Protein AF-A0A7Y9UMT8-F1 (afdb_monomer_lite)

Sequence (373 aa):
MPDTTVIEGTSDQPVDPGTGRTFGEVVPTRSRADSKIEAQVRAFLAEAGYPVPPRRVGVLCHHTDPKWPFLTLTPDVVLADLRLAIEVDPCGPAPSHRGSSHRGGEGKDRLRNELLAAVGWTVLRLRLDARKGDHIGDRDVVVESSGFTRAAQSALVEAIEEFKEQRPGRVRIVPKGKSPRAAQRRSHIADIGPDRYSDDTYWFTWYPRLDSPERHRLRLAVGGRYLYCAAGRGSLFVDEVGLHKVARDDWKARLTAYLAGKTPADLRGATKWPWGDNLLIPHDPVDVLAAEIVAASDHEKQTIDRIDFWFTVSGDHIAKWSSEALLRADETPVVHVHTAALGAGYRIVDVTLDHGYLGPYQRIAVSRATGEG

Radius of gyration: 31.45 Å; chains: 1; bounding box: 107×48×74 Å

pLDDT: mean 86.81, std 14.89, range [26.98, 98.19]

Structure (mmCIF, N/CA/C/O backbone):
data_AF-A0A7Y9UMT8-F1
#
_entry.id   AF-A0A7Y9UMT8-F1
#
loop_
_atom_site.group_PDB
_atom_site.id
_atom_site.type_symbol
_atom_site.label_atom_id
_atom_site.label_alt_id
_atom_site.label_comp_id
_atom_site.label_asym_id
_atom_site.label_entity_id
_atom_site.label_seq_id
_atom_site.pdbx_PDB_ins_code
_atom_site.Cartn_x
_atom_site.Cartn_y
_atom_site.Cartn_z
_atom_site.occupancy
_atom_site.B_iso_or_equiv
_atom_site.auth_seq_id
_atom_site.auth_comp_id
_atom_site.auth_asym_id
_atom_site.auth_atom_id
_atom_site.pdbx_PDB_model_num
ATOM 1 N N . MET A 1 1 ? -80.035 17.124 19.257 1.00 47.28 1 MET A N 1
ATOM 2 C CA . MET A 1 1 ? -79.403 16.471 18.090 1.00 47.28 1 MET A CA 1
ATOM 3 C C . MET A 1 1 ? -79.327 17.561 17.039 1.00 47.28 1 MET A C 1
ATOM 5 O O . MET A 1 1 ? -80.401 18.035 16.679 1.00 47.28 1 MET A O 1
ATOM 9 N N . PRO A 1 2 ? -78.144 18.120 16.744 1.00 35.81 2 PRO A N 1
ATOM 10 C CA . PRO A 1 2 ? -76.945 17.406 16.266 1.00 35.81 2 PRO A CA 1
ATOM 11 C C . PRO A 1 2 ? -75.698 17.841 17.087 1.00 35.81 2 PRO A C 1
ATOM 13 O O . PRO A 1 2 ? -75.868 18.552 18.071 1.00 35.81 2 PRO A O 1
ATOM 16 N N . ASP A 1 3 ? -74.441 17.494 16.842 1.00 26.98 3 ASP A N 1
ATOM 17 C CA . ASP A 1 3 ? -73.780 16.430 16.088 1.00 26.98 3 ASP A CA 1
ATOM 18 C C . ASP A 1 3 ? -72.431 16.211 16.789 1.00 26.98 3 ASP A C 1
ATOM 20 O O . ASP A 1 3 ? -71.838 17.156 17.316 1.00 26.98 3 ASP A O 1
ATOM 24 N N . THR A 1 4 ? -71.950 14.977 16.798 1.00 43.75 4 THR A N 1
ATOM 25 C CA . THR A 1 4 ? -70.636 14.616 17.332 1.00 43.75 4 THR A CA 1
ATOM 26 C C . THR A 1 4 ? -69.591 14.899 16.258 1.00 43.75 4 THR A C 1
ATOM 28 O O . THR A 1 4 ? -69.504 14.143 15.296 1.00 43.75 4 THR A O 1
ATOM 31 N N . THR A 1 5 ? -68.760 15.930 16.415 1.00 31.95 5 THR A N 1
ATOM 32 C CA . THR A 1 5 ? -67.556 16.087 15.583 1.00 31.95 5 THR A CA 1
ATOM 33 C C . THR A 1 5 ? -66.314 15.743 16.389 1.00 31.95 5 THR A C 1
ATOM 35 O O . THR A 1 5 ? -65.796 16.526 17.184 1.00 31.95 5 THR A O 1
ATOM 38 N N . VAL A 1 6 ? -65.867 14.510 16.164 1.00 34.31 6 VAL A N 1
ATOM 39 C CA . VAL A 1 6 ? -64.515 14.029 16.428 1.00 34.31 6 VAL A CA 1
ATOM 40 C C . VAL A 1 6 ? -63.545 14.924 15.656 1.00 34.31 6 VAL A C 1
ATOM 42 O O . VAL A 1 6 ? -63.651 15.045 14.438 1.00 34.31 6 VAL A O 1
ATOM 45 N N . ILE A 1 7 ? -62.611 15.564 16.358 1.00 33.50 7 ILE A N 1
ATOM 46 C CA . ILE A 1 7 ? -61.463 16.212 15.722 1.00 33.50 7 ILE A CA 1
ATOM 47 C C . ILE A 1 7 ? -60.448 15.101 15.451 1.00 33.50 7 ILE A C 1
ATOM 49 O O . ILE A 1 7 ? -59.697 14.697 16.339 1.00 33.50 7 ILE A O 1
ATOM 53 N N . GLU A 1 8 ? -60.479 14.564 14.233 1.00 34.59 8 GLU A N 1
ATOM 54 C CA . GLU A 1 8 ? -59.394 13.751 13.691 1.00 34.59 8 GLU A CA 1
ATOM 55 C C . GLU A 1 8 ? -58.148 14.634 13.560 1.00 34.59 8 GLU A C 1
ATOM 57 O O . GLU A 1 8 ? -58.086 15.545 12.737 1.00 34.59 8 GLU A O 1
ATOM 62 N N . GLY A 1 9 ? -57.150 14.385 14.407 1.00 31.12 9 GLY A N 1
ATOM 63 C CA . GLY A 1 9 ? -55.816 14.947 14.238 1.00 31.12 9 GLY A CA 1
ATOM 64 C C . GLY A 1 9 ? -55.094 14.215 13.113 1.00 31.12 9 GLY A C 1
ATOM 65 O O . GLY A 1 9 ? -54.428 13.210 13.357 1.00 31.12 9 GLY A O 1
ATOM 66 N N . THR A 1 10 ? -55.218 14.704 11.881 1.00 36.34 10 THR A N 1
ATOM 67 C CA . THR A 1 10 ? -54.328 14.314 10.786 1.00 36.34 10 THR A CA 1
ATOM 68 C C . THR A 1 10 ? -52.929 14.851 11.077 1.00 36.34 10 THR A C 1
ATOM 70 O O . THR A 1 10 ? -52.701 16.054 11.177 1.00 36.34 10 THR A O 1
ATOM 73 N N . SER A 1 11 ? -51.981 13.938 11.263 1.00 41.97 11 SER A N 1
ATOM 74 C CA . SER A 1 11 ? -50.553 14.236 11.363 1.00 41.97 11 SER A CA 1
ATOM 75 C C . SER A 1 11 ? -50.055 14.760 10.004 1.00 41.97 11 SER A C 1
ATOM 77 O O . SER A 1 11 ? -49.718 13.963 9.129 1.00 41.97 11 SER A O 1
ATOM 79 N N . ASP A 1 12 ? -49.990 16.084 9.837 1.00 47.75 12 ASP A N 1
ATOM 80 C CA . ASP A 1 12 ? -49.417 16.795 8.676 1.00 47.75 12 ASP A CA 1
ATOM 81 C C . ASP A 1 12 ? -47.876 16.676 8.618 1.00 47.75 12 ASP A C 1
ATOM 83 O O . ASP A 1 12 ? -47.137 17.661 8.567 1.00 47.75 12 ASP A O 1
ATOM 87 N N . GLN A 1 13 ? -47.344 15.455 8.656 1.00 55.59 13 GLN A N 1
ATOM 88 C CA . GLN A 1 13 ? -45.935 15.222 8.342 1.00 55.59 13 GLN A CA 1
ATOM 89 C C . GLN A 1 13 ? -45.784 15.174 6.814 1.00 55.59 13 GLN A C 1
ATOM 91 O O . GLN A 1 13 ? -46.448 14.355 6.173 1.00 55.59 13 GLN A O 1
ATOM 96 N N . PRO A 1 14 ? -44.931 16.017 6.200 1.00 60.28 14 PRO A N 1
ATOM 97 C CA . PRO A 1 14 ? -44.742 15.987 4.759 1.00 60.28 14 PRO A CA 1
ATOM 98 C C . PRO A 1 14 ? -44.176 14.631 4.327 1.00 60.28 14 PRO A C 1
ATOM 100 O O . PRO A 1 14 ? -43.249 14.096 4.941 1.00 60.28 14 PRO A O 1
ATOM 103 N N . VAL A 1 15 ? -44.747 14.091 3.258 1.00 63.22 15 VAL A N 1
ATOM 104 C CA . VAL A 1 15 ? -44.403 12.788 2.687 1.00 63.22 15 VAL A CA 1
ATOM 105 C C . VAL A 1 15 ? -43.528 13.009 1.452 1.00 63.22 15 VAL A C 1
ATOM 107 O O . VAL A 1 15 ? -43.797 13.927 0.678 1.00 63.22 15 VAL A O 1
ATOM 110 N N . ASP A 1 16 ? -42.494 12.189 1.244 1.00 61.59 16 ASP A N 1
ATOM 111 C CA . ASP A 1 16 ? -41.697 12.200 0.012 1.00 61.59 16 ASP A CA 1
ATOM 112 C C . ASP A 1 16 ? -42.601 11.907 -1.197 1.00 61.59 16 ASP A C 1
ATOM 114 O O . ASP A 1 16 ? -43.082 10.777 -1.335 1.00 61.59 16 ASP A O 1
ATOM 118 N N . PRO A 1 17 ? -42.833 12.887 -2.094 1.00 55.62 17 PRO A N 1
ATOM 119 C CA . PRO A 1 17 ? -43.766 12.742 -3.203 1.00 55.62 17 PRO A CA 1
ATOM 120 C C . PRO A 1 17 ? -43.311 11.690 -4.223 1.00 55.62 17 PRO A C 1
ATOM 122 O O . PRO A 1 17 ? -44.126 11.229 -5.018 1.00 55.62 17 PRO A O 1
ATOM 125 N N . GLY A 1 18 ? -42.037 11.277 -4.203 1.00 59.38 18 GLY A N 1
ATOM 126 C CA . GLY A 1 18 ? -41.527 10.198 -5.045 1.00 59.38 18 GLY A CA 1
ATOM 127 C C . GLY A 1 18 ? -41.709 8.793 -4.463 1.00 59.38 18 GLY A C 1
ATOM 128 O O . GLY A 1 18 ? -41.635 7.824 -5.219 1.00 59.38 18 GLY A O 1
ATOM 129 N N . THR A 1 19 ? -41.917 8.649 -3.145 1.00 61.97 19 THR A N 1
ATOM 130 C CA . THR A 1 19 ? -41.880 7.333 -2.471 1.00 61.97 19 THR A CA 1
ATOM 131 C C . THR A 1 19 ? -42.993 7.066 -1.454 1.00 61.97 19 THR A C 1
ATOM 133 O O . THR A 1 19 ? -43.150 5.916 -1.047 1.00 61.97 19 THR A O 1
ATOM 136 N N . GLY A 1 20 ? -43.778 8.070 -1.052 1.00 70.19 20 GLY A N 1
ATOM 137 C CA . GLY A 1 20 ? -44.834 7.910 -0.046 1.00 70.19 20 GLY A CA 1
ATOM 138 C C . GLY A 1 20 ? -44.319 7.775 1.395 1.00 70.19 20 GLY A C 1
ATOM 139 O O . GLY A 1 20 ? -45.084 7.394 2.276 1.00 70.19 20 GLY A O 1
ATOM 140 N N . ARG A 1 21 ? -43.035 8.070 1.640 1.00 77.94 21 ARG A N 1
ATOM 141 C CA . ARG A 1 21 ? -42.360 7.886 2.936 1.00 77.94 21 ARG A CA 1
ATOM 142 C C . ARG A 1 21 ? -42.341 9.140 3.795 1.00 77.94 21 ARG A C 1
ATOM 144 O O . ARG A 1 21 ? -42.255 10.248 3.272 1.00 77.94 21 ARG A O 1
ATOM 151 N N . THR A 1 22 ? -42.355 8.968 5.111 1.00 86.12 22 THR A N 1
ATOM 152 C CA . THR A 1 22 ? -42.336 10.081 6.076 1.00 86.12 22 THR A CA 1
ATOM 153 C C . THR A 1 22 ? -40.928 10.370 6.588 1.00 86.12 22 THR A C 1
ATOM 155 O O . THR A 1 22 ? -40.082 9.476 6.668 1.00 86.12 22 THR A O 1
ATOM 158 N N . PHE A 1 23 ? -40.670 11.611 6.998 1.00 89.38 23 PHE A N 1
ATOM 159 C CA . PHE A 1 23 ? -39.410 11.961 7.649 1.00 89.38 23 PHE A CA 1
ATOM 160 C C . PHE A 1 23 ? -39.142 11.105 8.899 1.00 89.38 23 PHE A C 1
ATOM 162 O O . PHE A 1 23 ? -40.037 10.713 9.644 1.00 89.38 23 PHE A O 1
ATOM 169 N N . GLY A 1 24 ? -37.875 10.757 9.095 1.00 90.56 24 GLY A N 1
ATOM 170 C CA . GLY A 1 24 ? -37.401 9.844 10.125 1.00 90.56 24 GLY A CA 1
ATOM 171 C C . GLY A 1 24 ? -37.554 8.361 9.776 1.00 90.56 24 GLY A C 1
ATOM 172 O O . GLY A 1 24 ? -37.071 7.531 10.544 1.00 90.56 24 GLY A O 1
ATOM 173 N N . GLU A 1 25 ? -38.193 7.987 8.665 1.00 93.06 25 GLU A N 1
ATOM 174 C CA . GLU A 1 25 ? -38.303 6.582 8.257 1.00 93.06 25 GLU A CA 1
ATOM 175 C C . GLU A 1 25 ? -36.938 6.000 7.849 1.00 93.06 25 GLU A C 1
ATOM 177 O O . GLU A 1 25 ? -36.094 6.678 7.253 1.00 93.06 25 GLU A O 1
ATOM 182 N N . VAL A 1 26 ? -36.730 4.719 8.170 1.00 93.00 26 VAL A N 1
ATOM 183 C CA . VAL A 1 26 ? -35.547 3.961 7.755 1.00 93.00 26 VAL A CA 1
ATOM 184 C C . VAL A 1 26 ? -35.724 3.491 6.315 1.00 93.00 26 VAL A C 1
ATOM 186 O O . VAL A 1 26 ? -36.655 2.757 5.995 1.00 93.00 26 VAL A O 1
ATOM 189 N N . VAL A 1 27 ? -34.796 3.867 5.440 1.00 91.06 27 VAL A N 1
ATOM 190 C CA . VAL A 1 27 ? -34.871 3.602 4.000 1.00 91.06 27 VAL A CA 1
ATOM 191 C C . VAL A 1 27 ? -33.690 2.758 3.507 1.00 91.06 27 VAL A C 1
ATOM 193 O O . VAL A 1 27 ? -32.571 2.899 4.005 1.00 91.06 27 VAL A O 1
ATOM 196 N N . PRO A 1 28 ? -33.873 1.884 2.500 1.00 87.38 28 PRO A N 1
ATOM 197 C CA . PRO A 1 28 ? -32.751 1.204 1.856 1.00 87.38 28 PRO A CA 1
ATOM 198 C C . PRO A 1 28 ? -31.796 2.206 1.196 1.00 87.38 28 PRO A C 1
ATOM 200 O O . PRO A 1 28 ? -32.240 3.170 0.574 1.00 87.38 28 PRO A O 1
ATOM 203 N N . THR A 1 29 ? -30.487 1.953 1.260 1.00 81.31 29 THR A N 1
ATOM 204 C CA . THR A 1 29 ? -29.471 2.792 0.593 1.00 81.31 29 THR A CA 1
ATOM 205 C C . THR A 1 29 ? -28.818 2.056 -0.570 1.00 81.31 29 THR A C 1
ATOM 207 O O . THR A 1 29 ? -28.747 0.827 -0.594 1.00 81.31 29 THR A O 1
ATOM 210 N N . ARG A 1 30 ? -28.294 2.824 -1.533 1.00 67.88 30 ARG A N 1
ATOM 211 C CA . ARG A 1 30 ? -27.446 2.309 -2.619 1.00 67.88 30 ARG A CA 1
ATOM 212 C C . ARG A 1 30 ? -25.959 2.234 -2.248 1.00 67.88 30 ARG A C 1
ATOM 214 O O . ARG A 1 30 ? -25.174 1.798 -3.084 1.00 67.88 30 ARG A O 1
ATOM 221 N N . SER A 1 31 ? -25.562 2.655 -1.044 1.00 65.00 31 SER A N 1
ATOM 222 C CA . SER A 1 31 ? -24.180 2.553 -0.562 1.00 65.00 31 SER A CA 1
ATOM 223 C C . SER A 1 31 ? -23.788 1.085 -0.385 1.00 65.00 31 SER A C 1
ATOM 225 O O . SER A 1 31 ? -24.532 0.310 0.219 1.00 65.00 31 SER A O 1
ATOM 227 N N . ARG A 1 32 ? -22.649 0.688 -0.968 1.00 57.53 32 ARG A N 1
ATOM 228 C CA . ARG A 1 32 ? -22.302 -0.728 -1.186 1.00 57.53 32 ARG A CA 1
ATOM 229 C C . ARG A 1 32 ? -21.214 -1.295 -0.272 1.00 57.53 32 ARG A C 1
ATOM 231 O O . ARG A 1 32 ? -21.014 -2.502 -0.326 1.00 57.53 32 ARG A O 1
ATOM 238 N N . ALA A 1 33 ? -20.518 -0.497 0.539 1.00 63.75 33 ALA A N 1
ATOM 239 C CA . ALA A 1 33 ? -19.419 -1.025 1.351 1.00 63.75 33 ALA A CA 1
ATOM 240 C C . ALA A 1 33 ? -19.248 -0.292 2.684 1.00 63.75 33 ALA A C 1
ATOM 242 O O . ALA A 1 33 ? -19.194 0.934 2.713 1.00 63.75 33 ALA A O 1
ATOM 243 N N . ASP A 1 34 ? -19.119 -1.074 3.756 1.00 73.31 34 ASP A N 1
ATOM 244 C CA . ASP A 1 34 ? -18.613 -0.619 5.049 1.00 73.31 34 ASP A CA 1
ATOM 245 C C . ASP A 1 34 ? -17.088 -0.479 4.981 1.00 73.31 34 ASP A C 1
ATOM 247 O O . ASP A 1 34 ? -16.403 -1.297 4.351 1.00 73.31 34 ASP A O 1
ATOM 251 N N . SER A 1 35 ? -16.523 0.502 5.683 1.00 82.31 35 SER A N 1
ATOM 252 C CA . SER A 1 35 ? -15.108 0.428 6.029 1.00 82.31 35 SER A CA 1
ATOM 253 C C . SER A 1 35 ? -14.858 -0.770 6.956 1.00 82.31 35 SER A C 1
ATOM 255 O O . SER A 1 35 ? -15.757 -1.286 7.626 1.00 82.31 35 SER A O 1
ATOM 257 N N . LYS A 1 36 ? -13.606 -1.238 7.029 1.00 86.88 36 LYS A N 1
ATOM 258 C CA . LYS A 1 36 ? -13.250 -2.387 7.881 1.00 86.88 36 LYS A CA 1
ATOM 259 C C . LYS A 1 36 ? -13.645 -2.170 9.350 1.00 86.88 36 LYS A C 1
ATOM 261 O O . LYS A 1 36 ? -14.003 -3.129 10.028 1.00 86.88 36 LYS A O 1
ATOM 266 N N . ILE A 1 37 ? -13.550 -0.931 9.837 1.00 90.00 37 ILE A N 1
ATOM 267 C CA . ILE A 1 37 ? -13.864 -0.601 11.228 1.00 90.00 37 ILE A CA 1
ATOM 268 C C . ILE A 1 37 ? -15.378 -0.525 11.461 1.00 90.00 37 ILE A C 1
ATOM 270 O O . ILE A 1 37 ? -15.855 -1.053 12.459 1.00 90.00 37 ILE A O 1
ATOM 274 N N . GLU A 1 38 ? -16.143 0.017 10.511 1.00 92.12 38 GLU A N 1
ATOM 275 C CA . GLU A 1 38 ? -17.612 0.029 10.558 1.00 92.12 38 GLU A CA 1
ATOM 276 C C . GLU A 1 38 ? -18.176 -1.396 10.561 1.00 92.12 38 GLU A C 1
ATOM 278 O O . GLU A 1 38 ? -19.007 -1.729 11.404 1.00 92.12 38 GLU A O 1
ATOM 283 N N . ALA A 1 39 ? -17.655 -2.274 9.696 1.00 91.94 39 ALA A N 1
ATOM 284 C CA . ALA A 1 39 ? -18.033 -3.687 9.675 1.00 91.94 39 ALA A CA 1
ATOM 285 C C . ALA A 1 39 ? -17.750 -4.379 11.021 1.00 91.94 39 ALA A C 1
ATOM 287 O O . ALA A 1 39 ? -18.566 -5.166 11.501 1.00 91.94 39 ALA A O 1
ATOM 288 N N . GLN A 1 40 ? -16.619 -4.056 11.661 1.00 94.50 40 GLN A N 1
ATOM 289 C CA . GLN A 1 40 ? -16.266 -4.588 12.979 1.00 94.50 40 GLN A CA 1
ATOM 290 C C . GLN A 1 40 ? -17.240 -4.117 14.073 1.00 94.50 40 GLN A C 1
ATOM 292 O O . GLN A 1 40 ? -17.626 -4.916 14.924 1.00 94.50 40 GLN A O 1
ATOM 297 N N . VAL A 1 41 ? -17.653 -2.845 14.056 1.00 96.19 41 VAL A N 1
ATOM 298 C CA . VAL A 1 41 ? -18.632 -2.296 15.012 1.00 96.19 41 VAL A CA 1
ATOM 299 C C . VAL A 1 41 ? -20.013 -2.921 14.799 1.00 96.19 41 VAL A C 1
ATOM 301 O O . VAL A 1 41 ? -20.642 -3.342 15.768 1.00 96.19 41 VAL A O 1
ATOM 304 N N . ARG A 1 42 ? -20.465 -3.049 13.544 1.00 95.31 42 ARG A N 1
ATOM 305 C CA . ARG A 1 42 ? -21.740 -3.702 13.197 1.00 95.31 42 ARG A CA 1
ATOM 306 C C . ARG A 1 42 ? -21.791 -5.147 13.683 1.00 95.31 42 ARG A C 1
ATOM 308 O O . ARG A 1 42 ? -22.769 -5.527 14.319 1.00 95.31 42 ARG A O 1
ATOM 315 N N . ALA A 1 43 ? -20.741 -5.926 13.412 1.00 95.31 43 ALA A N 1
ATOM 316 C CA . ALA A 1 43 ? -20.645 -7.316 13.852 1.00 95.31 43 ALA A CA 1
ATOM 317 C C . ALA A 1 43 ? -20.695 -7.425 15.381 1.00 95.31 43 ALA A C 1
ATOM 319 O O . ALA A 1 43 ? -21.500 -8.181 15.911 1.00 95.31 43 ALA A O 1
ATOM 320 N N . PHE A 1 44 ? -19.912 -6.603 16.085 1.00 97.62 44 PHE A N 1
ATOM 321 C CA . PHE A 1 44 ? -19.904 -6.582 17.547 1.00 97.62 44 PHE A CA 1
ATOM 322 C C . PHE A 1 44 ? -21.280 -6.255 18.148 1.00 97.62 44 PHE A C 1
ATOM 324 O O . PHE A 1 44 ? -21.714 -6.925 19.079 1.00 97.62 44 PHE A O 1
ATOM 331 N N . LEU A 1 45 ? -21.986 -5.245 17.627 1.00 97.75 45 LEU A N 1
ATOM 332 C CA . LEU A 1 45 ? -23.316 -4.888 18.134 1.00 97.75 45 LEU A CA 1
ATOM 333 C C . LEU A 1 45 ? -24.358 -5.977 17.834 1.00 97.75 45 LEU A C 1
ATOM 335 O O . LEU A 1 45 ? -25.203 -6.253 18.683 1.00 97.75 45 LEU A O 1
ATOM 339 N N . ALA A 1 46 ? -24.281 -6.627 16.671 1.00 96.12 46 ALA A N 1
ATOM 340 C CA . ALA A 1 46 ? -25.136 -7.771 16.356 1.00 96.12 46 ALA A CA 1
ATOM 341 C C . ALA A 1 46 ? -24.863 -8.964 17.295 1.00 96.12 46 ALA A C 1
ATOM 343 O O . ALA A 1 46 ? -25.801 -9.559 17.818 1.00 96.12 46 ALA A O 1
ATOM 344 N N . GLU A 1 47 ? -23.591 -9.275 17.569 1.00 96.25 47 GLU A N 1
ATOM 345 C CA . GLU A 1 47 ? -23.181 -10.302 18.542 1.00 96.25 47 GLU A CA 1
ATOM 346 C C . GLU A 1 47 ? -23.635 -9.966 19.971 1.00 96.25 47 GLU A C 1
ATOM 348 O O . GLU A 1 47 ? -24.003 -10.861 20.729 1.00 96.25 47 GLU A O 1
ATOM 353 N N . ALA A 1 48 ? -23.661 -8.679 20.329 1.00 95.06 48 ALA A N 1
ATOM 354 C CA . ALA A 1 48 ? -24.188 -8.187 21.601 1.00 95.06 48 ALA A CA 1
ATOM 355 C C . ALA A 1 48 ? -25.731 -8.201 21.681 1.00 95.06 48 ALA A C 1
ATOM 357 O O . ALA A 1 48 ? -26.288 -7.836 22.714 1.00 95.06 48 ALA A O 1
ATOM 358 N N . GLY A 1 49 ? -26.426 -8.633 20.621 1.00 96.31 49 GLY A N 1
ATOM 359 C CA . GLY A 1 49 ? -27.879 -8.808 20.596 1.00 96.31 49 GLY A CA 1
ATOM 360 C C . GLY A 1 49 ? -28.680 -7.585 20.142 1.00 96.31 49 GLY A C 1
ATOM 361 O O . GLY A 1 49 ? -29.906 -7.602 20.244 1.00 96.31 49 GLY A O 1
ATOM 362 N N . TYR A 1 50 ? -28.038 -6.531 19.628 1.00 97.19 50 TYR A N 1
ATOM 363 C CA . TYR A 1 50 ? -28.758 -5.385 19.067 1.00 97.19 50 TYR A CA 1
ATOM 364 C C . TYR A 1 50 ? -29.291 -5.696 17.658 1.00 97.19 50 TYR A C 1
ATOM 366 O O . TYR A 1 50 ? -28.588 -6.332 16.866 1.00 97.19 50 TYR A O 1
ATOM 374 N N . PRO A 1 51 ? -30.495 -5.209 17.290 1.00 94.19 51 PRO A N 1
ATOM 375 C CA . PRO A 1 51 ? -31.122 -5.478 15.995 1.00 94.19 51 PRO A CA 1
ATOM 376 C C . PRO A 1 51 ? -30.496 -4.629 14.875 1.00 94.19 51 PRO A C 1
ATOM 378 O O . PRO A 1 51 ? -31.130 -3.750 14.293 1.00 94.19 51 PRO A O 1
ATOM 381 N N . VAL A 1 52 ? -29.219 -4.873 14.574 1.00 94.44 52 VAL A N 1
ATOM 382 C CA . VAL A 1 52 ? -28.494 -4.205 13.488 1.00 94.44 52 VAL A CA 1
ATOM 383 C C . VAL A 1 52 ? -28.979 -4.766 12.145 1.00 94.44 52 VAL A C 1
ATOM 385 O O . VAL A 1 52 ? -28.865 -5.973 11.916 1.00 94.44 52 VAL A O 1
ATOM 388 N N . PRO A 1 53 ? -29.479 -3.932 11.214 1.00 90.50 53 PRO A N 1
ATOM 389 C CA . PRO A 1 53 ? -29.906 -4.410 9.904 1.00 90.50 53 PRO A CA 1
ATOM 390 C C . PRO A 1 53 ? -28.769 -5.142 9.162 1.00 90.50 53 PRO A C 1
ATOM 392 O O . PRO A 1 53 ? -27.617 -4.715 9.230 1.00 90.50 53 PRO A O 1
ATOM 395 N N . PRO A 1 54 ? -29.041 -6.202 8.383 1.00 84.44 54 PRO A N 1
ATOM 396 C CA . PRO A 1 54 ? -27.993 -6.947 7.672 1.00 84.44 54 PRO A CA 1
ATOM 397 C C . PRO A 1 54 ? -27.348 -6.147 6.529 1.00 84.44 54 PRO A C 1
ATOM 399 O O . PRO A 1 54 ? -26.280 -6.498 6.037 1.00 84.44 54 PRO A O 1
ATOM 402 N N . ARG A 1 55 ? -27.997 -5.066 6.084 1.00 84.69 55 ARG A N 1
ATOM 403 C CA . ARG A 1 55 ? -27.493 -4.135 5.069 1.00 84.69 55 ARG A CA 1
ATOM 404 C C . ARG A 1 55 ? -27.473 -2.720 5.632 1.00 84.69 55 ARG A C 1
ATOM 406 O O . ARG A 1 55 ? -28.191 -2.424 6.587 1.00 84.69 55 ARG A O 1
ATOM 413 N N . ARG A 1 56 ? -26.680 -1.827 5.033 1.00 85.94 56 ARG A N 1
ATOM 414 C CA . ARG A 1 56 ? -26.797 -0.396 5.332 1.00 85.94 56 ARG A CA 1
ATOM 415 C C . ARG A 1 56 ? -28.199 0.092 5.014 1.00 85.94 56 ARG A C 1
ATOM 417 O O . ARG A 1 56 ? -28.774 -0.243 3.977 1.00 85.94 56 ARG A O 1
ATOM 424 N N . VAL A 1 57 ? -28.689 0.933 5.904 1.00 91.75 57 VAL A N 1
ATOM 425 C CA . VAL A 1 57 ? -29.938 1.668 5.770 1.00 91.75 57 VAL A CA 1
ATOM 426 C C . VAL A 1 57 ? -29.648 3.142 6.030 1.00 91.75 57 VAL A C 1
ATOM 428 O O . VAL A 1 57 ? -28.598 3.492 6.568 1.00 91.75 57 VAL A O 1
ATOM 431 N N . GLY A 1 58 ? -30.538 4.001 5.569 1.00 92.44 58 GLY A N 1
ATOM 432 C CA . GLY A 1 58 ? -30.478 5.434 5.773 1.00 92.44 58 GLY A CA 1
ATOM 433 C C . GLY A 1 58 ? -31.702 5.898 6.536 1.00 92.44 58 GLY A C 1
ATOM 434 O O . GLY A 1 58 ? -32.644 5.135 6.729 1.00 92.44 58 GLY A O 1
ATOM 435 N N . VAL A 1 59 ? -31.681 7.153 6.948 1.00 94.00 59 VAL A N 1
ATOM 436 C CA . VAL A 1 59 ? -32.805 7.846 7.565 1.00 94.00 59 VAL A CA 1
ATOM 437 C C . VAL A 1 59 ? -33.200 8.983 6.637 1.00 94.00 59 VAL A C 1
ATOM 439 O O . VAL A 1 59 ? -32.341 9.741 6.175 1.00 94.00 59 VAL A O 1
ATOM 442 N N . LEU A 1 60 ? -34.492 9.077 6.333 1.00 92.69 60 LEU A N 1
ATOM 443 C CA . LEU A 1 60 ? -35.033 10.179 5.548 1.00 92.69 60 LEU A CA 1
ATOM 444 C C . LEU A 1 60 ? -35.118 11.439 6.420 1.00 92.69 60 LEU A C 1
ATOM 446 O O . LEU A 1 60 ? -35.853 11.477 7.398 1.00 92.69 60 LEU A O 1
ATOM 450 N N . CYS A 1 61 ? -34.376 12.475 6.067 1.00 91.31 61 CYS A N 1
ATOM 451 C CA . CYS A 1 61 ? -34.276 13.740 6.785 1.00 91.31 61 CYS A CA 1
ATOM 452 C C . CYS A 1 61 ? -34.736 14.903 5.908 1.00 91.31 61 CYS A C 1
ATOM 454 O O . CYS A 1 61 ? -34.741 14.807 4.678 1.00 91.31 61 CYS A O 1
ATOM 456 N N . HIS A 1 62 ? -35.058 16.026 6.546 1.00 86.75 62 HIS A N 1
ATOM 457 C CA . HIS A 1 62 ? -35.216 17.288 5.837 1.00 86.75 62 HIS A CA 1
ATOM 458 C C . HIS A 1 62 ? -33.879 17.711 5.225 1.00 86.75 62 HIS A C 1
ATOM 460 O O . HIS A 1 62 ? -32.832 17.614 5.865 1.00 86.75 62 HIS A O 1
ATOM 466 N N . HIS A 1 63 ? -33.906 18.204 3.996 1.00 82.19 63 HIS A N 1
ATOM 467 C CA . HIS A 1 63 ? -32.778 18.937 3.437 1.00 82.19 63 HIS A CA 1
ATOM 468 C C . HIS A 1 63 ? -32.950 20.434 3.719 1.00 82.19 63 HIS A C 1
ATOM 470 O O . HIS A 1 63 ? -34.069 20.944 3.749 1.00 82.19 63 HIS A O 1
ATOM 476 N N . THR A 1 64 ? -31.847 21.161 3.890 1.00 74.62 64 THR A N 1
ATOM 477 C CA . THR A 1 64 ? -31.885 22.611 4.148 1.00 74.62 64 THR A CA 1
ATOM 478 C C . THR A 1 64 ? -32.190 23.445 2.898 1.00 74.62 64 THR A C 1
ATOM 480 O O . THR A 1 64 ? -32.653 24.575 3.014 1.00 74.62 64 THR A O 1
ATOM 483 N N . ASP A 1 65 ? -31.943 22.899 1.703 1.00 77.56 65 ASP A N 1
ATOM 484 C CA . ASP A 1 65 ? -32.338 23.483 0.408 1.00 77.56 65 ASP A CA 1
ATOM 485 C C . ASP A 1 65 ? -33.829 23.218 0.104 1.00 77.56 65 ASP A C 1
ATOM 487 O O . ASP A 1 65 ? -34.204 22.054 -0.082 1.00 77.56 65 ASP A O 1
ATOM 491 N N . PRO A 1 66 ? -34.665 24.266 -0.037 1.00 71.88 66 PRO A N 1
ATOM 492 C CA . PRO A 1 66 ? -36.080 24.141 -0.387 1.00 71.88 66 PRO A CA 1
ATOM 493 C C . PRO A 1 66 ? -36.350 23.442 -1.727 1.00 71.88 66 PRO A C 1
ATOM 495 O O . PRO A 1 66 ? -37.449 22.935 -1.937 1.00 71.88 66 PRO A O 1
ATOM 498 N N . LYS A 1 67 ? -35.379 23.419 -2.652 1.00 74.00 67 LYS A N 1
ATOM 499 C CA . LYS A 1 67 ? -35.515 22.748 -3.958 1.00 74.00 67 LYS A CA 1
ATOM 500 C C . LYS A 1 67 ? -35.382 21.232 -3.868 1.00 74.00 67 LYS A C 1
ATOM 502 O O . LYS A 1 67 ? -35.834 20.532 -4.770 1.00 74.00 67 LYS A O 1
ATOM 507 N N . TRP A 1 68 ? -34.770 20.734 -2.798 1.00 74.69 68 TRP A N 1
ATOM 508 C CA . TRP A 1 68 ? -34.486 19.317 -2.596 1.00 74.69 68 TRP A CA 1
ATOM 509 C C . TRP A 1 68 ? -34.906 18.878 -1.198 1.00 74.69 68 TRP A C 1
ATOM 511 O O . TRP A 1 68 ? -34.056 18.379 -0.482 1.00 74.69 68 TRP A O 1
ATOM 521 N N . PRO A 1 69 ? -36.174 19.028 -0.779 1.00 76.94 69 PRO A N 1
ATOM 522 C CA . PRO A 1 69 ? -36.578 18.963 0.634 1.00 76.94 69 PRO A CA 1
ATOM 523 C C . PRO A 1 69 ? -36.304 17.624 1.343 1.00 76.94 69 PRO A C 1
ATOM 525 O O . PRO A 1 69 ? -36.416 17.549 2.567 1.00 76.94 69 PRO A O 1
ATOM 528 N N . PHE A 1 70 ? -35.916 16.585 0.602 1.00 83.44 70 PHE A N 1
ATOM 529 C CA . PHE A 1 70 ? -35.636 15.245 1.099 1.00 83.44 70 PHE A CA 1
ATOM 530 C C . PHE A 1 70 ? -34.146 14.919 0.987 1.00 83.44 70 PHE A C 1
ATOM 532 O O . PHE A 1 70 ? -33.552 14.976 -0.090 1.00 83.44 70 PHE A O 1
ATOM 539 N N . LEU A 1 71 ? -33.553 14.506 2.102 1.00 88.31 71 LEU A N 1
ATOM 540 C CA . LEU A 1 71 ? -32.174 14.048 2.196 1.00 88.31 71 LEU A CA 1
ATOM 541 C C . LEU A 1 71 ? -32.148 12.673 2.851 1.00 88.31 71 LEU A C 1
ATOM 543 O O . LEU A 1 71 ? -32.624 12.513 3.964 1.00 88.31 71 LEU A O 1
ATOM 547 N N . THR A 1 72 ? -31.540 11.674 2.215 1.00 90.88 72 THR A N 1
ATOM 548 C CA . THR A 1 72 ? -31.240 10.417 2.915 1.00 90.88 72 THR A CA 1
ATOM 549 C C . THR A 1 72 ? -29.862 10.512 3.555 1.00 90.88 72 THR A C 1
ATOM 551 O O . THR A 1 72 ? -28.850 10.509 2.852 1.00 90.88 72 THR A O 1
ATOM 554 N N . LEU A 1 73 ? -29.811 10.567 4.884 1.00 92.25 73 LEU A N 1
ATOM 555 C CA . LEU A 1 73 ? -28.566 10.408 5.633 1.00 92.25 73 LEU A CA 1
ATOM 556 C C . LEU A 1 73 ? -28.297 8.921 5.856 1.00 92.25 73 LEU A C 1
ATOM 558 O O . LEU A 1 73 ? -29.221 8.155 6.106 1.00 92.25 73 LEU A O 1
ATOM 562 N N . THR A 1 74 ? -27.041 8.489 5.756 1.00 92.56 74 THR A N 1
ATOM 563 C CA . THR A 1 74 ? -26.664 7.067 5.859 1.00 92.56 74 THR A CA 1
ATOM 564 C C . THR A 1 74 ? -25.714 6.836 7.033 1.00 92.56 74 THR A C 1
ATOM 566 O O . THR A 1 74 ? -24.499 6.816 6.799 1.00 92.56 74 THR A O 1
ATOM 569 N N . PRO A 1 75 ? -26.225 6.721 8.274 1.00 93.81 75 PRO A N 1
ATOM 570 C CA . PRO A 1 75 ? -25.395 6.383 9.424 1.00 93.81 75 PRO A CA 1
ATOM 571 C C . PRO A 1 75 ? -24.699 5.034 9.248 1.00 93.81 75 PRO A C 1
ATOM 573 O O . PRO A 1 75 ? -25.213 4.146 8.559 1.00 93.81 75 PRO A O 1
ATOM 576 N N . ASP A 1 76 ? -23.553 4.856 9.896 1.00 94.12 76 ASP A N 1
ATOM 577 C CA . ASP A 1 76 ? -22.818 3.588 9.841 1.00 94.12 76 ASP A CA 1
ATOM 578 C C . ASP A 1 76 ? -23.567 2.435 10.514 1.00 94.12 76 ASP A C 1
ATOM 580 O O . ASP A 1 76 ? -23.544 1.298 10.028 1.00 94.12 76 ASP A O 1
ATOM 584 N N . VAL A 1 77 ? -24.286 2.722 11.601 1.00 95.50 77 VAL A N 1
ATOM 585 C CA . VAL A 1 77 ? -25.201 1.787 12.268 1.00 95.50 77 VAL A CA 1
ATOM 586 C C . VAL A 1 77 ? -26.515 2.491 12.584 1.00 95.50 77 VAL A C 1
ATOM 588 O O . VAL A 1 77 ? -26.543 3.647 13.000 1.00 95.50 77 VAL A O 1
ATOM 591 N N . VAL A 1 78 ? -27.615 1.763 12.420 1.00 96.44 78 VAL A N 1
ATOM 592 C CA . VAL A 1 78 ? -28.966 2.216 12.753 1.00 96.44 78 VAL A CA 1
ATOM 593 C C . VAL A 1 78 ? -29.600 1.184 13.675 1.00 96.44 78 VAL A C 1
ATOM 595 O O . VAL A 1 78 ? -29.697 0.016 13.304 1.00 96.44 78 VAL A O 1
ATOM 598 N N . LEU A 1 79 ? -30.036 1.620 14.856 1.00 97.06 79 LEU A N 1
ATOM 599 C CA . LEU A 1 79 ? -30.863 0.847 15.781 1.00 97.06 79 LEU A CA 1
ATOM 600 C C . LEU A 1 79 ? -32.281 1.427 15.729 1.00 97.06 79 LEU A C 1
ATOM 602 O O . LEU A 1 79 ? -32.609 2.371 16.451 1.00 97.06 79 LEU A O 1
ATOM 606 N N . ALA A 1 80 ? -33.089 0.903 14.805 1.00 95.12 80 ALA A N 1
ATOM 607 C CA . ALA A 1 80 ? -34.364 1.503 14.410 1.00 95.12 80 ALA A CA 1
ATOM 608 C C . ALA A 1 80 ? -35.362 1.625 15.568 1.00 95.12 80 ALA A C 1
ATOM 610 O O . ALA A 1 80 ? -35.937 2.696 15.762 1.00 95.12 80 ALA A O 1
ATOM 611 N N . ASP A 1 81 ? -35.483 0.573 16.377 1.00 93.62 81 ASP A N 1
ATOM 612 C CA . ASP A 1 81 ? -36.402 0.521 17.522 1.00 93.62 81 ASP A CA 1
ATOM 613 C C . ASP A 1 81 ? -36.082 1.582 18.582 1.00 93.62 81 ASP A C 1
ATOM 615 O O . ASP A 1 81 ? -36.960 2.022 19.318 1.00 93.62 81 ASP A O 1
ATOM 619 N N . LEU A 1 82 ? -34.821 2.018 18.642 1.00 96.00 82 LEU A N 1
ATOM 620 C CA . LEU A 1 82 ? -34.351 3.036 19.576 1.00 96.00 82 LEU A CA 1
ATOM 621 C C . LEU A 1 82 ? -34.344 4.445 18.970 1.00 96.00 82 LEU A C 1
ATOM 623 O O . LEU A 1 82 ? -34.041 5.394 19.685 1.00 96.00 82 LEU A O 1
ATOM 627 N N . ARG A 1 83 ? -34.611 4.605 17.664 1.00 97.06 83 ARG A N 1
ATOM 628 C CA . ARG A 1 83 ? -34.350 5.861 16.929 1.00 97.06 83 ARG A CA 1
ATOM 629 C C . ARG A 1 83 ? -32.922 6.379 17.171 1.00 97.06 83 ARG A C 1
ATOM 631 O O . ARG A 1 83 ? -32.688 7.579 17.322 1.00 97.06 83 ARG A O 1
ATOM 638 N N . LEU A 1 84 ? -31.954 5.459 17.205 1.00 97.81 84 LEU A N 1
ATOM 639 C CA . LEU A 1 84 ? -30.545 5.754 17.462 1.00 97.81 84 LEU A CA 1
ATOM 640 C C . LEU A 1 84 ? -29.690 5.466 16.223 1.00 97.81 84 LEU A C 1
ATOM 642 O O . LEU A 1 84 ? -29.674 4.350 15.700 1.00 97.81 84 LEU A O 1
ATOM 646 N N . ALA A 1 85 ? -28.953 6.479 15.783 1.00 97.56 85 ALA A N 1
ATOM 647 C CA . ALA A 1 85 ? -27.919 6.385 14.764 1.00 97.56 85 ALA A CA 1
ATOM 648 C C . ALA A 1 85 ? -26.539 6.379 15.433 1.00 97.56 85 ALA A C 1
ATOM 650 O O . ALA A 1 85 ? -26.288 7.166 16.348 1.00 97.56 85 ALA A O 1
ATOM 651 N N . ILE A 1 86 ? -25.637 5.512 14.971 1.00 97.88 86 ILE A N 1
ATOM 652 C CA . ILE A 1 86 ? -24.240 5.497 15.411 1.00 97.88 86 ILE A CA 1
ATOM 653 C C . ILE A 1 86 ? -23.349 5.791 14.209 1.00 97.88 86 ILE A C 1
ATOM 655 O O . ILE A 1 86 ? -23.448 5.109 13.188 1.00 97.88 86 ILE A O 1
ATOM 659 N N . GLU A 1 87 ? -22.478 6.786 14.354 1.00 96.56 87 GLU A N 1
ATOM 660 C CA . GLU A 1 87 ? -21.432 7.110 13.376 1.00 96.56 87 GLU A CA 1
ATOM 661 C C . GLU A 1 87 ? -20.076 6.652 13.921 1.00 96.56 87 GLU A C 1
ATOM 663 O O . GLU A 1 87 ? -19.753 6.875 15.097 1.00 96.56 87 GLU A O 1
ATOM 668 N N . VAL A 1 88 ? -19.286 5.988 13.082 1.00 95.19 88 VAL A N 1
ATOM 669 C CA . VAL A 1 88 ? -17.934 5.538 13.409 1.00 95.19 88 VAL A CA 1
ATOM 670 C C . VAL A 1 88 ? -16.962 6.532 12.786 1.00 95.19 88 VAL A C 1
ATOM 672 O O . VAL A 1 88 ? -16.743 6.524 11.582 1.00 95.19 88 VAL A O 1
ATOM 675 N N . ASP A 1 89 ? -16.334 7.362 13.620 1.00 92.81 89 ASP A N 1
ATOM 676 C CA . ASP A 1 89 ? -15.527 8.502 13.179 1.00 92.81 89 ASP A CA 1
ATOM 677 C C . ASP A 1 89 ? -14.023 8.274 13.456 1.00 92.81 89 ASP A C 1
ATOM 679 O O . ASP A 1 89 ? -13.519 8.617 14.537 1.00 92.81 89 ASP A O 1
ATOM 683 N N . PRO A 1 90 ? -13.236 7.741 12.503 1.00 89.69 90 PRO A N 1
ATOM 684 C CA . PRO A 1 90 ? -11.780 7.794 12.575 1.00 89.69 90 PRO A CA 1
ATOM 685 C C . PRO A 1 90 ? -11.270 9.247 12.520 1.00 89.69 90 PRO A C 1
ATOM 687 O O . PRO A 1 90 ? -11.434 9.949 11.522 1.00 89.69 90 PRO A O 1
ATOM 690 N N . CYS A 1 91 ? -10.609 9.705 13.584 1.00 86.44 91 CYS A N 1
ATOM 691 C CA . CYS A 1 91 ? -10.092 11.076 13.739 1.00 86.44 91 CYS A CA 1
ATOM 692 C C . CYS A 1 91 ? -8.562 11.183 13.583 1.00 86.44 91 CYS A C 1
ATOM 694 O O . CYS A 1 91 ? -7.986 12.272 13.716 1.00 86.44 91 CYS A O 1
ATOM 696 N N . GLY A 1 92 ? -7.901 10.055 13.314 1.00 77.19 92 GLY A N 1
ATOM 697 C CA . GLY A 1 92 ? -6.462 9.976 13.084 1.00 77.19 92 GLY A CA 1
ATOM 698 C C . GLY A 1 92 ? -6.043 10.518 11.715 1.00 77.19 92 GLY A C 1
ATOM 699 O O . GLY A 1 92 ? -6.895 10.755 10.852 1.00 77.19 92 GLY A O 1
ATOM 700 N N . PRO A 1 93 ? -4.736 10.728 11.483 1.00 66.31 93 PRO A N 1
ATOM 701 C CA . PRO A 1 93 ? -4.229 11.138 10.179 1.00 66.31 93 PRO A CA 1
ATOM 702 C C . PRO A 1 93 ? -4.593 10.089 9.123 1.00 66.31 93 PRO A C 1
ATOM 704 O O . PRO A 1 93 ? -4.331 8.899 9.304 1.00 66.31 93 PRO A O 1
ATOM 707 N N . ALA A 1 94 ? -5.207 10.531 8.022 1.00 58.03 94 ALA A N 1
ATOM 708 C CA . ALA A 1 94 ? -5.611 9.649 6.935 1.00 58.03 94 ALA A CA 1
ATOM 709 C C . ALA A 1 94 ? -4.378 8.901 6.383 1.00 58.03 94 ALA A C 1
ATOM 711 O O . ALA A 1 94 ? -3.460 9.541 5.868 1.00 58.03 94 ALA A O 1
ATOM 712 N N . PRO A 1 95 ? -4.321 7.556 6.457 1.00 48.44 95 PRO A N 1
ATOM 713 C CA . PRO A 1 95 ? -3.132 6.800 6.058 1.00 48.44 95 PRO A CA 1
ATOM 714 C C . PRO A 1 95 ? -2.915 6.756 4.534 1.00 48.44 95 PRO A C 1
ATOM 716 O O . PRO A 1 95 ? -1.931 6.190 4.067 1.00 48.44 95 PRO A O 1
ATOM 719 N N . SER A 1 96 ? -3.830 7.320 3.740 1.00 46.22 96 SER A N 1
ATOM 720 C CA . SER A 1 96 ? -3.718 7.439 2.283 1.00 46.22 96 SER A CA 1
ATOM 721 C C . SER A 1 96 ? -4.669 8.512 1.746 1.00 46.22 96 SER A C 1
ATOM 723 O O . SER A 1 96 ? -5.613 8.900 2.432 1.00 46.22 96 SER A O 1
ATOM 725 N N . HIS A 1 97 ? -4.507 8.889 0.474 1.00 43.91 97 HIS A N 1
ATOM 726 C CA . HIS A 1 97 ? -5.437 9.746 -0.282 1.00 43.91 97 HIS A CA 1
ATOM 727 C C . HIS A 1 97 ? -6.883 9.202 -0.380 1.00 43.91 97 HIS A C 1
ATOM 729 O O . HIS A 1 97 ? -7.744 9.871 -0.940 1.00 43.91 97 HIS A O 1
ATOM 735 N N . ARG A 1 98 ? -7.149 7.982 0.117 1.00 41.47 98 ARG A N 1
ATOM 736 C CA . ARG A 1 98 ? -8.475 7.338 0.140 1.00 41.47 98 ARG A CA 1
ATOM 737 C C . ARG A 1 98 ? -9.037 7.121 1.552 1.00 41.47 98 ARG A C 1
ATOM 739 O O . ARG A 1 98 ? -10.113 6.549 1.676 1.00 41.47 98 ARG A O 1
ATOM 746 N N . GLY A 1 99 ? -8.319 7.516 2.605 1.00 50.22 99 GLY A N 1
ATOM 747 C CA . GLY A 1 99 ? -8.843 7.487 3.972 1.00 50.22 99 GLY A CA 1
ATOM 748 C C . GLY A 1 99 ? -9.544 8.802 4.302 1.00 50.22 99 GLY A C 1
ATOM 749 O O . GLY A 1 99 ? -8.962 9.863 4.094 1.00 50.22 99 GLY A O 1
ATOM 750 N N . SER A 1 100 ? -10.768 8.753 4.823 1.00 59.53 100 SER A N 1
ATOM 751 C CA . SER A 1 100 ? -11.418 9.922 5.418 1.00 59.53 100 SER A CA 1
ATOM 752 C C . SER A 1 100 ? -10.993 10.048 6.881 1.00 59.53 100 SER A C 1
ATOM 754 O O . SER A 1 100 ? -11.085 9.094 7.649 1.00 59.53 100 SER A O 1
ATOM 756 N N . SER A 1 101 ? -10.489 11.222 7.255 1.00 72.69 101 SER A N 1
ATOM 757 C CA . SER A 1 101 ? -10.378 11.630 8.655 1.00 72.69 101 SER A CA 1
ATOM 758 C C . SER A 1 101 ? -11.526 12.583 8.950 1.00 72.69 101 SER A C 1
ATOM 760 O O . SER A 1 101 ? -11.794 13.477 8.147 1.00 72.69 101 SER A O 1
ATOM 762 N N . HIS A 1 102 ? -12.187 12.409 10.089 1.00 75.88 102 HIS A N 1
ATOM 763 C CA . HIS A 1 102 ? -13.249 13.315 10.541 1.00 75.88 102 HIS A CA 1
ATOM 764 C C . HIS A 1 102 ? -12.703 14.553 11.270 1.00 75.88 102 HIS A C 1
ATOM 766 O O . HIS A 1 102 ? -13.454 15.470 11.603 1.00 75.88 102 HIS A O 1
ATOM 772 N N . ARG A 1 103 ? -11.383 14.617 11.495 1.00 77.81 103 ARG A N 1
ATOM 773 C CA . ARG A 1 103 ? -10.716 15.789 12.072 1.00 77.81 103 ARG A CA 1
ATOM 774 C C . ARG A 1 103 ? -10.782 16.966 11.091 1.00 77.81 103 ARG A C 1
ATOM 776 O O . ARG A 1 103 ? -10.341 16.842 9.951 1.00 77.81 103 ARG A O 1
ATOM 783 N N . GLY A 1 104 ? -11.304 18.107 11.541 1.00 76.56 104 GLY A N 1
ATOM 784 C CA . GLY A 1 104 ? -11.546 19.296 10.713 1.00 76.56 104 GLY A CA 1
ATOM 785 C C . GLY A 1 104 ? -12.892 19.293 9.970 1.00 76.56 104 GLY A C 1
ATOM 786 O O . GLY A 1 104 ? -13.184 20.234 9.232 1.00 76.56 104 GLY A O 1
ATOM 787 N N . GLY A 1 105 ? -13.708 18.243 10.134 1.00 81.44 105 GLY A N 1
ATOM 788 C CA . GLY A 1 105 ? -15.045 18.098 9.546 1.00 81.44 105 GLY A CA 1
ATOM 789 C C . GLY A 1 105 ? -16.201 18.400 10.507 1.00 81.44 105 GLY A C 1
ATOM 790 O O . GLY A 1 105 ? -17.362 18.200 10.149 1.00 81.44 105 GLY A O 1
ATOM 791 N N . GLU A 1 106 ? -15.919 18.900 11.711 1.00 87.69 106 GLU A N 1
ATOM 792 C CA . GLU A 1 106 ? -16.851 18.906 12.845 1.00 87.69 106 GLU A CA 1
ATOM 793 C C . GLU A 1 106 ? -18.121 19.727 12.576 1.00 87.69 106 GLU A C 1
ATOM 795 O O . GLU A 1 106 ? -19.187 19.405 13.089 1.00 87.69 106 GLU A O 1
ATOM 800 N N . GLY A 1 107 ? -18.041 20.778 11.753 1.00 87.75 107 GLY A N 1
ATOM 801 C CA . GLY A 1 107 ? -19.217 21.560 11.353 1.00 87.75 107 GLY A CA 1
ATOM 802 C C . GLY A 1 107 ? -20.230 20.748 10.537 1.00 87.75 107 GLY A C 1
ATOM 803 O O . GLY A 1 107 ? -21.430 20.837 10.783 1.00 87.75 107 GLY A O 1
ATOM 804 N N . LYS A 1 108 ? -19.754 19.905 9.612 1.00 87.69 108 LYS A N 1
ATOM 805 C CA . LYS A 1 108 ? -20.620 19.012 8.821 1.00 87.69 108 LYS A CA 1
ATOM 806 C C . LYS A 1 108 ? -21.226 17.924 9.697 1.00 87.69 108 LYS A C 1
ATOM 808 O O . LYS A 1 108 ? -22.392 17.579 9.539 1.00 87.69 108 LYS A O 1
ATOM 813 N N . ASP A 1 109 ? -20.435 17.417 10.634 1.00 92.38 109 ASP A N 1
ATOM 814 C CA . ASP A 1 109 ? -20.874 16.409 11.588 1.00 92.38 109 ASP A CA 1
ATOM 815 C C . ASP A 1 109 ? -21.957 16.937 12.547 1.00 92.38 109 ASP A C 1
ATOM 817 O O . ASP A 1 109 ? -22.940 16.236 12.790 1.00 92.38 109 ASP A O 1
ATOM 821 N N . ARG A 1 110 ? -21.835 18.184 13.032 1.00 93.81 110 ARG A N 1
ATOM 822 C CA . ARG A 1 110 ? -22.886 18.855 13.824 1.00 93.81 110 ARG A CA 1
ATOM 823 C C . ARG A 1 110 ? -24.174 19.026 13.031 1.00 93.81 110 ARG A C 1
ATOM 825 O O . ARG A 1 110 ? -25.222 18.609 13.508 1.00 93.81 110 ARG A O 1
ATOM 832 N N . LEU A 1 111 ? -24.082 19.537 11.801 1.00 91.38 111 LEU A N 1
ATOM 833 C CA . LEU A 1 111 ? -25.249 19.675 10.927 1.00 91.38 111 LEU A CA 1
ATOM 834 C C . LEU A 1 111 ? -25.943 18.323 10.712 1.00 91.38 111 LEU A C 1
ATOM 836 O O . LEU A 1 111 ? -27.163 18.228 10.757 1.00 91.38 111 LEU A O 1
ATOM 840 N N . ARG A 1 112 ? -25.177 17.247 10.524 1.00 93.06 112 ARG A N 1
ATOM 841 C CA . ARG A 1 112 ? -25.736 15.899 10.379 1.00 93.06 112 ARG A CA 1
ATOM 842 C C . ARG A 1 112 ? -26.479 15.435 11.637 1.00 93.06 112 ARG A C 1
ATOM 844 O O . ARG A 1 112 ? -27.551 14.850 11.508 1.00 93.06 112 ARG A O 1
ATOM 851 N N . ASN A 1 113 ? -25.949 15.729 12.829 1.00 95.31 113 ASN A N 1
ATOM 852 C CA . ASN A 1 113 ? -26.647 15.468 14.090 1.00 95.31 113 ASN A CA 1
ATOM 853 C C . ASN A 1 113 ? -27.956 16.270 14.182 1.00 95.31 113 ASN A C 1
ATOM 855 O O . ASN A 1 113 ? -28.980 15.702 14.546 1.00 95.31 113 ASN A O 1
ATOM 859 N N . GLU A 1 114 ? -27.940 17.554 13.816 1.00 94.19 114 GLU A N 1
ATOM 860 C CA . GLU A 1 114 ? -29.123 18.428 13.826 1.00 94.19 114 GLU A CA 1
ATOM 861 C C . GLU A 1 114 ? -30.217 17.932 12.870 1.00 94.19 114 GLU A C 1
ATOM 863 O O . GLU A 1 114 ? -31.385 17.874 13.247 1.00 94.19 114 GLU A O 1
ATOM 868 N N . LEU A 1 115 ? -29.848 17.511 11.657 1.00 94.38 115 LEU A N 1
ATOM 869 C CA . LEU A 1 115 ? -30.792 16.992 10.661 1.00 94.38 115 LEU A CA 1
ATOM 870 C C . LEU A 1 115 ? -31.444 15.671 11.087 1.00 94.38 115 LEU A C 1
ATOM 872 O O . LEU A 1 115 ? -32.621 15.454 10.804 1.00 94.38 115 LEU A O 1
ATOM 876 N N . LEU A 1 116 ? -30.700 14.796 11.771 1.00 95.62 116 LEU A N 1
ATOM 877 C CA . LEU A 1 116 ? -31.244 13.572 12.368 1.00 95.62 116 LEU A CA 1
ATOM 878 C C . LEU A 1 116 ? -32.140 13.895 13.574 1.00 95.62 116 LEU A C 1
ATOM 880 O O . LEU A 1 116 ? -33.254 13.378 13.666 1.00 95.62 116 LEU A O 1
ATOM 884 N N . ALA A 1 117 ? -31.709 14.807 14.447 1.00 94.94 117 ALA A N 1
ATOM 885 C CA . ALA A 1 117 ? -32.484 15.248 15.606 1.00 94.94 117 ALA A CA 1
ATOM 886 C C . ALA A 1 117 ? -33.821 15.888 15.211 1.00 94.94 117 ALA A C 1
ATOM 888 O O . ALA A 1 117 ? -34.845 15.590 15.824 1.00 94.94 117 ALA A O 1
ATOM 889 N N . ALA A 1 118 ? -33.840 16.690 14.143 1.00 93.12 118 ALA A N 1
ATOM 890 C CA . ALA A 1 118 ? -35.049 17.321 13.612 1.00 93.12 118 ALA A CA 1
ATOM 891 C C . ALA A 1 118 ? -36.136 16.312 13.201 1.00 93.12 118 ALA A C 1
ATOM 893 O O . ALA A 1 118 ? -37.313 16.658 13.171 1.00 93.12 118 ALA A O 1
ATOM 894 N N . VAL A 1 119 ? -35.756 15.063 12.915 1.00 93.94 119 VAL A N 1
ATOM 895 C CA . VAL A 1 119 ? -36.676 13.972 12.555 1.00 93.94 119 VAL A CA 1
ATOM 896 C C . VAL A 1 119 ? -36.765 12.892 13.641 1.00 93.94 119 VAL A C 1
ATOM 898 O O . VAL A 1 119 ? -37.135 11.748 13.371 1.00 93.94 119 VAL A O 1
ATOM 901 N N . GLY A 1 120 ? -36.423 13.251 14.882 1.00 95.06 120 GLY A N 1
ATOM 902 C CA . GLY A 1 120 ? -36.602 12.415 16.069 1.00 95.06 120 GLY A CA 1
ATOM 903 C C . GLY A 1 120 ? -35.524 11.354 16.291 1.00 95.06 120 GLY A C 1
ATOM 904 O O . GLY A 1 120 ? -35.756 10.419 17.054 1.00 95.06 120 GLY A O 1
ATOM 905 N N . TRP A 1 121 ? -34.365 11.463 15.636 1.00 97.69 121 TRP A N 1
ATOM 906 C CA . TRP A 1 121 ? -33.246 10.537 15.821 1.00 97.69 121 TRP A CA 1
ATOM 907 C C . TRP A 1 121 ? -32.157 11.119 16.715 1.00 97.69 121 TRP A C 1
ATOM 909 O O . TRP A 1 121 ? -31.774 12.277 16.584 1.00 97.69 121 TRP A O 1
ATOM 919 N N . THR A 1 122 ? -31.591 10.288 17.586 1.00 97.25 122 THR A N 1
ATOM 920 C CA . THR A 1 122 ? -30.379 10.636 18.341 1.00 97.25 122 THR A CA 1
ATOM 921 C C . THR A 1 122 ? -29.146 10.112 17.614 1.00 97.25 122 THR A C 1
ATOM 923 O O . THR A 1 122 ? -29.186 9.026 17.036 1.00 97.25 122 THR A O 1
ATOM 926 N N . VAL A 1 123 ? -28.041 10.862 17.658 1.00 97.69 123 VAL A N 1
ATOM 927 C CA . VAL A 1 123 ? -26.745 10.426 17.118 1.00 97.69 123 VAL A CA 1
ATOM 928 C C . VAL A 1 123 ? -25.757 10.201 18.253 1.00 97.69 123 VAL A C 1
ATOM 930 O O . VAL A 1 123 ? -25.513 11.100 19.054 1.00 97.69 123 VAL A O 1
ATOM 933 N N . LEU A 1 124 ? -25.164 9.012 18.290 1.00 97.81 124 LEU A N 1
ATOM 934 C CA . LEU A 1 124 ? -24.045 8.660 19.158 1.00 97.81 124 LEU A CA 1
ATOM 935 C C . LEU A 1 124 ? -22.812 8.463 18.279 1.00 97.81 124 LEU A C 1
ATOM 937 O O . LEU A 1 124 ? -22.814 7.606 17.400 1.00 97.81 124 LEU A O 1
ATOM 941 N N . ARG A 1 125 ? -21.739 9.224 18.501 1.00 97.56 125 ARG A N 1
ATOM 942 C CA . ARG A 1 125 ? -20.515 9.067 17.701 1.00 97.56 125 ARG A CA 1
ATOM 943 C C . ARG A 1 125 ? -19.457 8.275 18.452 1.00 97.56 125 ARG A C 1
ATOM 945 O O . ARG A 1 125 ? -19.117 8.594 19.592 1.00 97.56 125 ARG A O 1
ATOM 952 N N . LEU A 1 126 ? -18.904 7.259 17.795 1.00 97.75 126 LEU A N 1
ATOM 953 C CA . LEU A 1 126 ? -17.709 6.546 18.234 1.00 97.75 126 LEU A CA 1
ATOM 954 C C . LEU A 1 126 ? -16.488 7.199 17.577 1.00 97.75 126 LEU A C 1
ATOM 956 O O . LEU A 1 126 ? -16.138 6.882 16.442 1.00 97.75 126 LEU A O 1
ATOM 960 N N . ARG A 1 127 ? -15.833 8.113 18.295 1.00 95.25 127 ARG A N 1
ATOM 961 C CA . ARG A 1 127 ? -14.708 8.903 17.779 1.00 95.25 127 ARG A CA 1
ATOM 962 C C . ARG A 1 127 ? -13.385 8.234 18.138 1.00 95.25 127 ARG A C 1
ATOM 964 O O . ARG A 1 127 ? -12.952 8.281 19.288 1.00 95.25 127 ARG A O 1
ATOM 971 N N . LEU A 1 128 ? -12.755 7.583 17.160 1.00 94.00 128 LEU A N 1
ATOM 972 C CA . LEU A 1 128 ? -11.506 6.829 17.323 1.00 94.00 128 LEU A CA 1
ATOM 973 C C . LEU A 1 128 ? -10.288 7.707 17.019 1.00 94.00 128 LEU A C 1
ATOM 975 O O . LEU A 1 128 ? -10.304 8.472 16.061 1.00 94.00 128 LEU A O 1
ATOM 979 N N . ASP A 1 129 ? -9.205 7.555 17.783 1.00 92.06 129 ASP A N 1
ATOM 980 C CA . ASP A 1 129 ? -8.028 8.446 17.736 1.00 92.06 129 ASP A CA 1
ATOM 981 C C . ASP A 1 129 ? -8.385 9.926 18.009 1.00 92.06 129 ASP A C 1
ATOM 983 O O . ASP A 1 129 ? -7.855 10.861 17.400 1.00 92.06 129 ASP A O 1
ATOM 987 N N . ALA A 1 130 ? -9.337 10.135 18.921 1.00 90.88 130 ALA A N 1
ATOM 988 C CA . ALA A 1 130 ? -9.844 11.438 19.334 1.00 90.88 130 ALA A CA 1
ATOM 989 C C . ALA A 1 130 ? -9.408 11.767 20.771 1.00 90.88 130 ALA A C 1
ATOM 991 O O . ALA A 1 130 ? -9.150 10.877 21.583 1.00 90.88 130 ALA A O 1
ATOM 992 N N . ARG A 1 131 ? -9.298 13.058 21.097 1.00 90.06 131 ARG A N 1
ATOM 993 C CA . ARG A 1 131 ? -8.870 13.537 22.420 1.00 90.06 131 ARG A CA 1
ATOM 994 C C . ARG A 1 131 ? -10.061 13.988 23.249 1.00 90.06 131 ARG A C 1
ATOM 996 O O . ARG A 1 131 ? -11.096 14.380 22.717 1.00 90.06 131 ARG A O 1
ATOM 1003 N N . LYS A 1 132 ? -9.902 13.999 24.575 1.00 90.19 132 LYS A N 1
ATOM 1004 C CA . LYS A 1 132 ? -10.883 14.627 25.470 1.00 90.19 132 LYS A CA 1
ATOM 1005 C C . LYS A 1 132 ? -11.168 16.062 25.005 1.00 90.19 132 LYS A C 1
ATOM 1007 O O . LYS A 1 132 ? -10.249 16.867 24.908 1.00 90.19 132 LYS A O 1
ATOM 1012 N N . GLY A 1 133 ? -12.443 16.356 24.753 1.00 89.56 133 GLY A N 1
ATOM 1013 C CA . GLY A 1 133 ? -12.892 17.632 24.184 1.00 89.56 133 GLY A CA 1
ATOM 1014 C C . GLY A 1 133 ? -13.269 17.563 22.700 1.00 89.56 133 GLY A C 1
ATOM 1015 O O . GLY A 1 133 ? -14.044 18.398 22.261 1.00 89.56 133 GLY A O 1
ATOM 1016 N N . ASP A 1 134 ? -12.847 16.528 21.968 1.00 90.81 134 ASP A N 1
ATOM 1017 C CA . ASP A 1 134 ? -13.150 16.346 20.536 1.00 90.81 134 ASP A CA 1
ATOM 1018 C C . ASP A 1 134 ? -14.555 15.748 20.282 1.00 90.81 134 ASP A C 1
ATOM 1020 O O . ASP A 1 134 ? -14.826 15.268 19.182 1.00 90.81 134 ASP A O 1
ATOM 1024 N N . HIS A 1 135 ? -15.437 15.714 21.287 1.00 93.88 135 HIS A N 1
ATOM 1025 C CA . HIS A 1 135 ? -16.812 15.226 21.134 1.00 93.88 135 HIS A CA 1
ATOM 1026 C C . HIS A 1 135 ? -17.670 16.240 20.370 1.00 93.88 135 HIS A C 1
ATOM 1028 O O . HIS A 1 135 ? -17.403 17.442 20.374 1.00 93.88 135 HIS A O 1
ATOM 1034 N N . ILE A 1 136 ? -18.712 15.742 19.716 1.00 94.00 136 ILE A N 1
ATOM 1035 C CA . ILE A 1 136 ? -19.682 16.532 18.960 1.00 94.00 136 ILE A CA 1
ATOM 1036 C C . ILE A 1 136 ? -21.050 16.446 19.631 1.00 94.00 136 ILE A C 1
ATOM 1038 O O . ILE A 1 136 ? -21.679 17.476 19.861 1.00 94.00 136 ILE A O 1
ATOM 1042 N N . GLY A 1 137 ? -21.496 15.230 19.941 1.00 92.69 137 GLY A N 1
ATOM 1043 C CA . GLY A 1 137 ? -22.698 14.962 20.719 1.00 92.69 137 GLY A CA 1
ATOM 1044 C C . GLY A 1 137 ? -22.414 14.879 22.218 1.00 92.69 137 GLY A C 1
ATOM 1045 O O . GLY A 1 137 ? -21.284 14.668 22.662 1.00 92.69 137 GLY A O 1
ATOM 1046 N N . ASP A 1 138 ? -23.472 14.994 23.011 1.00 93.88 138 ASP A N 1
ATOM 1047 C CA . ASP A 1 138 ? -23.450 14.871 24.472 1.00 93.88 138 ASP A CA 1
ATOM 1048 C C . ASP A 1 138 ? -23.336 13.413 24.959 1.00 93.88 138 ASP A C 1
ATOM 1050 O O . ASP A 1 138 ? -23.102 13.175 26.142 1.00 93.88 138 ASP A O 1
ATOM 1054 N N . ARG A 1 139 ? -23.470 12.436 24.053 1.00 95.12 139 ARG A N 1
ATOM 1055 C CA . ARG A 1 139 ? -23.397 10.984 24.317 1.00 95.12 139 ARG A CA 1
ATOM 1056 C C . ARG A 1 139 ? -22.217 10.285 23.649 1.00 95.12 139 ARG A C 1
ATOM 1058 O O . ARG A 1 139 ? -22.131 9.059 23.690 1.00 95.12 139 ARG A O 1
ATOM 1065 N N . ASP A 1 140 ? -21.320 11.046 23.033 1.00 97.50 140 ASP A N 1
ATOM 1066 C CA . ASP A 1 140 ? -20.225 10.486 22.248 1.00 97.50 140 ASP A CA 1
ATOM 1067 C C . ASP A 1 140 ? -19.270 9.630 23.089 1.00 97.50 140 ASP A C 1
ATOM 1069 O O . ASP A 1 140 ? -19.000 9.894 24.268 1.00 97.50 140 ASP A O 1
ATOM 1073 N N . VAL A 1 141 ? -18.697 8.623 22.434 1.00 98.00 141 VAL A N 1
ATOM 1074 C CA . VAL A 1 141 ? -17.615 7.794 22.963 1.00 98.00 141 VAL A CA 1
ATOM 1075 C C . VAL A 1 141 ? -16.319 8.222 22.286 1.00 98.00 141 VAL A C 1
ATOM 1077 O O . VAL A 1 141 ? -16.071 7.914 21.122 1.00 98.00 141 VAL A O 1
ATOM 1080 N N . VAL A 1 142 ? -15.483 8.941 23.028 1.00 97.19 142 VAL A N 1
ATOM 1081 C CA . VAL A 1 142 ? -14.185 9.456 22.583 1.00 97.19 142 VAL A CA 1
ATOM 1082 C C . VAL A 1 142 ? -13.093 8.481 23.002 1.00 97.19 142 VAL A C 1
ATOM 1084 O O . VAL A 1 142 ? -12.877 8.248 24.191 1.00 97.19 142 VAL A O 1
ATOM 1087 N N . VAL A 1 143 ? -12.384 7.920 22.028 1.00 95.62 143 VAL A N 1
ATOM 1088 C CA . VAL A 1 143 ? -11.373 6.881 22.231 1.00 95.62 143 VAL A CA 1
ATOM 1089 C C . VAL A 1 143 ? -10.017 7.395 21.762 1.00 95.62 143 VAL A C 1
ATOM 1091 O O . VAL A 1 143 ? -9.821 7.681 20.584 1.00 95.62 143 VAL A O 1
ATOM 1094 N N . GLU A 1 144 ? -9.039 7.446 22.665 1.00 93.12 144 GLU A N 1
ATOM 1095 C CA . GLU A 1 144 ? -7.686 7.933 22.344 1.00 93.12 144 GLU A CA 1
ATOM 1096 C C . GLU A 1 144 ? -6.861 6.944 21.498 1.00 93.12 144 GLU A C 1
ATOM 1098 O O . GLU A 1 144 ? -5.767 7.259 21.031 1.00 93.12 144 GLU A O 1
ATOM 1103 N N . SER A 1 145 ? -7.343 5.711 21.326 1.00 88.12 145 SER A N 1
ATOM 1104 C CA . SER A 1 145 ? -6.768 4.738 20.397 1.00 88.12 145 SER A CA 1
ATOM 1105 C C . SER A 1 145 ? -7.490 4.756 19.056 1.00 88.12 145 SER A C 1
ATOM 1107 O O . SER A 1 145 ? -8.713 4.839 19.014 1.00 88.12 145 SER A O 1
ATOM 1109 N N . SER A 1 146 ? -6.752 4.526 17.972 1.00 87.38 146 SER A N 1
ATOM 1110 C CA . SER A 1 146 ? -7.308 4.393 16.619 1.00 87.38 146 SER A CA 1
ATOM 1111 C C . SER A 1 146 ? -8.119 3.117 16.368 1.00 87.38 146 SER A C 1
ATOM 1113 O O . SER A 1 146 ? -8.745 2.989 15.321 1.00 87.38 146 SER A O 1
ATOM 1115 N N . GLY A 1 147 ? -8.097 2.156 17.295 1.00 87.44 147 GLY A N 1
ATOM 1116 C CA . GLY A 1 147 ? -8.794 0.879 17.156 1.00 87.44 147 GLY A CA 1
ATOM 1117 C C . GLY A 1 147 ? -10.052 0.771 18.014 1.00 87.44 147 GLY A C 1
ATOM 1118 O O . GLY A 1 147 ? -10.142 1.366 19.089 1.00 87.44 147 GLY A O 1
ATOM 1119 N N . PHE A 1 148 ? -10.978 -0.086 17.582 1.00 92.69 148 PHE A N 1
ATOM 1120 C CA . PHE A 1 148 ? -12.151 -0.492 18.355 1.00 92.69 148 PHE A CA 1
ATOM 1121 C C . PHE A 1 148 ? -11.777 -1.578 19.378 1.00 92.69 148 PHE A C 1
ATOM 1123 O O . PHE A 1 148 ? -11.942 -2.778 19.158 1.00 92.69 148 PHE A O 1
ATOM 1130 N N . THR A 1 149 ? -11.150 -1.140 20.472 1.00 92.62 149 THR A N 1
ATOM 1131 C CA . THR A 1 149 ? -10.655 -1.999 21.562 1.00 92.62 149 THR A CA 1
ATOM 1132 C C . THR A 1 149 ? -11.786 -2.534 22.449 1.00 92.62 149 THR A C 1
ATOM 1134 O O . THR A 1 149 ? -12.902 -2.027 22.404 1.00 92.62 149 THR A O 1
ATOM 1137 N N . ARG A 1 150 ? -11.494 -3.501 23.337 1.00 92.56 150 ARG A N 1
ATOM 1138 C CA . ARG A 1 150 ? -12.466 -3.980 24.346 1.00 92.56 150 ARG A CA 1
ATOM 1139 C C . ARG A 1 150 ? -13.015 -2.857 25.234 1.00 92.56 150 ARG A C 1
ATOM 1141 O O . ARG A 1 150 ? -14.193 -2.854 25.549 1.00 92.56 150 ARG A O 1
ATOM 1148 N N . ALA A 1 151 ? -12.180 -1.887 25.607 1.00 93.56 151 ALA A N 1
ATOM 1149 C CA . ALA A 1 151 ? -12.635 -0.746 26.399 1.00 93.56 151 ALA A CA 1
ATOM 1150 C C . ALA A 1 151 ? -13.581 0.168 25.597 1.00 93.56 151 ALA A C 1
ATOM 1152 O O . ALA A 1 151 ? -14.572 0.647 26.138 1.00 93.56 151 ALA A O 1
ATOM 1153 N N . ALA A 1 152 ? -13.314 0.363 24.299 1.00 95.75 152 ALA A N 1
ATOM 1154 C CA . ALA A 1 152 ? -14.213 1.095 23.405 1.00 95.75 152 ALA A CA 1
ATOM 1155 C C . ALA A 1 152 ? -15.545 0.354 23.191 1.00 95.75 152 ALA A C 1
ATOM 1157 O O . ALA A 1 152 ? -16.598 0.982 23.187 1.00 95.75 152 ALA A O 1
ATOM 1158 N N . GLN A 1 153 ? -15.500 -0.975 23.066 1.00 97.44 153 GLN A N 1
ATOM 1159 C CA . GLN A 1 153 ? -16.674 -1.848 22.988 1.00 97.44 153 GLN A CA 1
ATOM 1160 C C . GLN A 1 153 ? -17.570 -1.705 24.222 1.00 97.44 153 GLN A C 1
ATOM 1162 O O . GLN A 1 153 ? -18.751 -1.400 24.081 1.00 97.44 153 GLN A O 1
ATOM 1167 N N . SER A 1 154 ? -17.005 -1.857 25.426 1.00 97.19 154 SER A N 1
ATOM 1168 C CA . SER A 1 154 ? -17.749 -1.678 26.679 1.00 97.19 154 SER A CA 1
ATOM 1169 C C . SER A 1 154 ? -18.343 -0.273 26.791 1.00 97.19 154 SER A C 1
ATOM 1171 O O . SER A 1 154 ? -19.528 -0.136 27.074 1.00 97.19 154 SER A O 1
ATOM 1173 N N . ALA A 1 155 ? -17.563 0.768 26.484 1.00 97.31 155 ALA A N 1
ATOM 1174 C CA . ALA A 1 155 ? -18.040 2.148 26.535 1.00 97.31 155 ALA A CA 1
ATOM 1175 C C . ALA A 1 155 ? -19.185 2.430 25.544 1.00 97.31 155 ALA A C 1
ATOM 1177 O O . ALA A 1 155 ? -20.101 3.180 25.879 1.00 97.31 155 ALA A O 1
ATOM 1178 N N . LEU A 1 156 ? -19.151 1.831 24.347 1.00 98.19 156 LEU A N 1
ATOM 1179 C CA . LEU A 1 156 ? -20.224 1.944 23.357 1.00 98.19 156 LEU A CA 1
ATOM 1180 C C . LEU A 1 156 ? -21.512 1.270 23.839 1.00 98.19 156 LEU A C 1
ATOM 1182 O O . LEU A 1 156 ? -22.567 1.895 23.788 1.00 98.19 156 LEU A O 1
ATOM 1186 N N . VAL A 1 157 ? -21.426 0.037 24.348 1.00 98.00 157 VAL A N 1
ATOM 1187 C CA . VAL A 1 157 ? -22.583 -0.685 24.911 1.00 98.00 157 VAL A CA 1
ATOM 1188 C C . VAL A 1 157 ? -23.199 0.103 26.061 1.00 98.00 157 VAL A C 1
ATOM 1190 O O . VAL A 1 157 ? -24.401 0.343 26.069 1.00 98.00 157 VAL A O 1
ATOM 1193 N N . GLU A 1 158 ? -22.381 0.584 26.997 1.00 97.31 158 GLU A N 1
ATOM 1194 C CA . GLU A 1 158 ? -22.878 1.394 28.108 1.00 97.31 158 GLU A CA 1
ATOM 1195 C C . GLU A 1 158 ? -23.576 2.674 27.630 1.00 97.31 158 GLU A C 1
ATOM 1197 O O . GLU A 1 158 ? -24.572 3.082 28.221 1.00 97.31 158 GLU A O 1
ATOM 1202 N N . ALA A 1 159 ? -23.062 3.336 26.589 1.00 97.81 159 ALA A N 1
ATOM 1203 C CA . ALA A 1 159 ? -23.681 4.543 26.045 1.00 97.81 159 ALA A CA 1
ATOM 1204 C C . ALA A 1 159 ? -25.045 4.256 25.394 1.00 97.81 159 ALA A C 1
ATOM 1206 O O . ALA A 1 159 ? -25.972 5.051 25.559 1.00 97.81 159 ALA A O 1
ATOM 1207 N N . ILE A 1 160 ? -25.181 3.112 24.717 1.00 97.94 160 ILE A N 1
ATOM 1208 C CA . ILE A 1 160 ? -26.449 2.650 24.137 1.00 97.94 160 ILE A CA 1
ATOM 1209 C C . ILE A 1 160 ? -27.451 2.289 25.241 1.00 97.94 160 ILE A C 1
ATOM 1211 O O . ILE A 1 160 ? -28.592 2.747 25.192 1.00 97.94 160 ILE A O 1
ATOM 1215 N N . GLU A 1 161 ? -27.045 1.524 26.258 1.00 97.44 161 GLU A N 1
ATOM 1216 C CA . GLU A 1 161 ? -27.950 1.135 27.351 1.00 97.44 161 GLU A CA 1
ATOM 1217 C C . GLU A 1 161 ? -28.410 2.345 28.172 1.00 97.44 161 GLU A C 1
ATOM 1219 O O . GLU A 1 161 ? -29.593 2.471 28.470 1.00 97.44 161 GLU A O 1
ATOM 1224 N N . GLU A 1 162 ? -27.534 3.309 28.463 1.00 96.00 162 GLU A N 1
ATOM 1225 C CA . GLU A 1 162 ? -27.960 4.538 29.145 1.00 96.00 162 GLU A CA 1
ATOM 1226 C C . GLU A 1 162 ? -28.932 5.380 28.323 1.00 96.00 162 GLU A C 1
ATOM 1228 O O . GLU A 1 162 ? -29.812 6.028 28.892 1.00 96.00 162 GLU A O 1
ATOM 1233 N N . PHE A 1 163 ? -28.772 5.396 26.999 1.00 96.62 163 PHE A N 1
ATOM 1234 C CA . PHE A 1 163 ? -29.726 6.046 26.110 1.00 96.62 163 PHE A CA 1
ATOM 1235 C C . PHE A 1 163 ? -31.085 5.337 26.144 1.00 96.62 163 PHE A C 1
ATOM 1237 O O . PHE A 1 163 ? -32.112 5.992 26.311 1.00 96.62 163 PHE A O 1
ATOM 1244 N N . LYS A 1 164 ? -31.092 4.003 26.067 1.00 96.00 164 LYS A N 1
ATOM 1245 C CA . LYS A 1 164 ? -32.299 3.171 26.168 1.00 96.00 164 LYS A CA 1
ATOM 1246 C C . LYS A 1 164 ? -33.025 3.353 27.505 1.00 96.00 164 LYS A C 1
ATOM 1248 O O . LYS A 1 164 ? -34.250 3.394 27.537 1.00 96.00 164 LYS A O 1
ATOM 1253 N N . GLU A 1 165 ? -32.278 3.522 28.591 1.00 96.31 165 GLU A N 1
ATOM 1254 C CA . GLU A 1 165 ? -32.799 3.837 29.926 1.00 96.31 165 GLU A CA 1
ATOM 1255 C C . GLU A 1 165 ? -33.141 5.327 30.128 1.00 96.31 165 GLU A C 1
ATOM 1257 O O . GLU A 1 165 ? -33.498 5.730 31.234 1.00 96.31 165 GLU A O 1
ATOM 1262 N N . GLN A 1 166 ? -33.023 6.158 29.087 1.00 93.69 166 GLN A N 1
ATOM 1263 C CA . GLN A 1 166 ? -33.327 7.595 29.107 1.00 93.69 166 GLN A CA 1
ATOM 1264 C C . GLN A 1 166 ? -32.519 8.399 30.143 1.00 93.69 166 GLN A C 1
ATOM 1266 O O . GLN A 1 166 ? -32.938 9.470 30.588 1.00 93.69 166 GLN A O 1
ATOM 1271 N N . ARG A 1 167 ? -31.327 7.926 30.525 1.00 94.06 167 ARG A N 1
ATOM 1272 C CA . ARG A 1 167 ? -30.441 8.670 31.433 1.00 94.06 167 ARG A CA 1
ATOM 1273 C C . ARG A 1 167 ? -29.887 9.921 30.744 1.00 94.06 167 ARG A C 1
ATOM 1275 O O . ARG A 1 167 ? -29.719 9.896 29.520 1.00 94.06 167 ARG A O 1
ATOM 1282 N N . PRO A 1 168 ? -29.540 10.992 31.486 1.00 92.69 168 PRO A N 1
ATOM 1283 C CA . PRO A 1 168 ? -28.906 12.182 30.917 1.00 92.69 168 PRO A CA 1
ATOM 1284 C C . PRO A 1 168 ? -27.677 11.852 30.060 1.00 92.69 168 PRO A C 1
ATOM 1286 O O . PRO A 1 168 ? -26.930 10.920 30.368 1.00 92.69 168 PRO A O 1
ATOM 1289 N N . GLY A 1 169 ? -27.474 12.612 28.981 1.00 90.25 169 GLY A N 1
ATOM 1290 C CA . GLY A 1 169 ? -26.329 12.433 28.093 1.00 90.25 169 GLY A CA 1
ATOM 1291 C C . GLY A 1 169 ? -25.006 12.645 28.827 1.00 90.25 169 GLY A C 1
ATOM 1292 O O . GLY A 1 169 ? -24.859 13.592 29.601 1.00 90.25 169 GLY A O 1
ATOM 1293 N N . ARG A 1 170 ? -24.044 11.744 28.603 1.00 95.31 170 ARG A N 1
ATOM 1294 C CA . ARG A 1 170 ? -22.665 11.914 29.066 1.00 95.31 170 ARG A CA 1
ATOM 1295 C C . ARG A 1 170 ? -21.663 11.444 28.020 1.00 95.31 170 ARG A C 1
ATOM 1297 O O . ARG A 1 170 ? -21.762 10.333 27.495 1.00 95.31 170 ARG A O 1
ATOM 1304 N N . VAL A 1 171 ? -20.645 12.269 27.806 1.00 96.94 171 VAL A N 1
ATOM 1305 C CA . VAL A 1 171 ? -19.502 11.944 26.955 1.00 96.94 171 VAL A CA 1
ATOM 1306 C C . VAL A 1 171 ? -18.586 10.980 27.700 1.00 96.94 171 VAL A C 1
ATOM 1308 O O . VAL A 1 171 ? -18.173 11.242 28.834 1.00 96.94 171 VAL A O 1
ATOM 1311 N N . ARG A 1 172 ? -18.228 9.871 27.056 1.00 97.00 172 ARG A N 1
ATOM 1312 C CA . ARG A 1 172 ? -17.291 8.882 27.602 1.00 97.00 172 ARG A CA 1
ATOM 1313 C C . ARG A 1 172 ? -15.912 9.082 27.015 1.00 97.00 172 ARG A C 1
ATOM 1315 O O . ARG A 1 172 ? -15.764 9.160 25.802 1.00 97.00 172 ARG A O 1
ATOM 1322 N N . ILE A 1 173 ? -14.902 9.106 27.878 1.00 96.88 173 ILE A N 1
ATOM 1323 C CA . ILE A 1 173 ? -13.500 9.174 27.466 1.00 96.88 173 ILE A CA 1
ATOM 1324 C C . ILE A 1 173 ? -12.842 7.830 27.764 1.00 96.88 173 ILE A C 1
ATOM 1326 O O . ILE A 1 173 ? -12.746 7.426 28.922 1.00 96.88 173 ILE A O 1
ATOM 1330 N N . VAL A 1 174 ? -12.377 7.149 26.719 1.00 95.69 174 VAL A N 1
ATOM 1331 C CA . VAL A 1 174 ? -11.650 5.882 26.809 1.00 95.69 174 VAL A CA 1
ATOM 1332 C C . VAL A 1 174 ? -10.162 6.164 26.584 1.00 95.69 174 VAL A C 1
ATOM 1334 O O . VAL A 1 174 ? -9.755 6.409 25.442 1.00 95.69 174 VAL A O 1
ATOM 1337 N N . PRO A 1 175 ? -9.337 6.146 27.649 1.00 92.25 175 PRO A N 1
ATOM 1338 C CA . PRO A 1 175 ? -7.920 6.443 27.525 1.00 92.25 175 PRO A CA 1
ATOM 1339 C C . PRO A 1 175 ? -7.192 5.349 26.747 1.00 92.25 175 PRO A C 1
ATOM 1341 O O . PRO A 1 175 ? -7.570 4.170 26.767 1.00 92.25 175 PRO A O 1
ATOM 1344 N N . LYS A 1 176 ? -6.095 5.720 26.088 1.00 86.62 176 LYS A N 1
ATOM 1345 C CA . LYS A 1 176 ? -5.264 4.758 25.365 1.00 86.62 176 LYS A CA 1
ATOM 1346 C C . LYS A 1 176 ? -4.611 3.803 26.364 1.00 86.62 176 LYS A C 1
ATOM 1348 O O . LYS A 1 176 ? -3.761 4.195 27.162 1.00 86.62 176 LYS A O 1
ATOM 1353 N N . GLY A 1 177 ? -4.993 2.528 26.303 1.00 76.31 177 GLY A N 1
ATOM 1354 C CA . GLY A 1 177 ? -4.387 1.487 27.130 1.00 76.31 177 GLY A CA 1
ATOM 1355 C C . GLY A 1 177 ? -2.871 1.400 26.920 1.00 76.31 177 GLY A C 1
ATOM 1356 O O . GLY A 1 177 ? -2.365 1.650 25.820 1.00 76.31 177 GLY A O 1
ATOM 1357 N N . LYS A 1 178 ? -2.134 1.014 27.972 1.00 69.94 178 LYS A N 1
ATOM 1358 C CA . LYS A 1 178 ? -0.698 0.727 27.853 1.00 69.94 178 LYS A CA 1
ATOM 1359 C C . LYS A 1 178 ? -0.516 -0.347 26.787 1.00 69.94 178 LYS A C 1
ATOM 1361 O O . LYS A 1 178 ? -1.072 -1.438 26.902 1.00 69.94 178 LYS A O 1
ATOM 1366 N N . SER A 1 179 ? 0.246 -0.030 25.743 1.00 59.94 179 SER A N 1
ATOM 1367 C CA . SER A 1 179 ? 0.614 -1.039 24.753 1.00 59.94 179 SER A CA 1
ATOM 1368 C C . SER A 1 179 ? 1.352 -2.170 25.476 1.00 59.94 179 SER A C 1
ATOM 1370 O O . SER A 1 179 ? 2.211 -1.871 26.314 1.00 59.94 179 SER A O 1
ATOM 1372 N N . PRO A 1 180 ? 1.027 -3.447 25.206 1.00 58.44 180 PRO A N 1
ATOM 1373 C CA . PRO A 1 180 ? 1.786 -4.559 25.756 1.00 58.44 180 PRO A CA 1
ATOM 1374 C C . PRO A 1 180 ? 3.273 -4.337 25.487 1.00 58.44 180 PRO A C 1
ATOM 1376 O O . PRO A 1 180 ? 3.645 -3.889 24.397 1.00 58.44 180 PRO A O 1
ATOM 1379 N N . ARG A 1 181 ? 4.129 -4.632 26.473 1.00 54.94 181 ARG A N 1
ATOM 1380 C CA . ARG A 1 181 ? 5.578 -4.590 26.260 1.00 54.94 181 ARG A CA 1
ATOM 1381 C C . ARG A 1 181 ? 5.882 -5.517 25.088 1.00 54.94 181 ARG A C 1
ATOM 1383 O O . ARG A 1 181 ? 5.528 -6.694 25.141 1.00 54.94 181 ARG A O 1
ATOM 1390 N N . ALA A 1 182 ? 6.477 -4.973 24.027 1.00 59.00 182 ALA A N 1
ATOM 1391 C CA . ALA A 1 182 ? 6.824 -5.766 22.859 1.00 59.00 182 ALA A CA 1
ATOM 1392 C C . ALA A 1 182 ? 7.659 -6.966 23.319 1.00 59.00 182 ALA A C 1
ATOM 1394 O O . ALA A 1 182 ? 8.623 -6.797 24.072 1.00 59.00 182 ALA A O 1
ATOM 1395 N N . ALA A 1 183 ? 7.256 -8.170 22.911 1.00 62.72 183 ALA A N 1
ATOM 1396 C CA . ALA A 1 183 ? 8.027 -9.368 23.194 1.00 62.72 183 ALA A CA 1
ATOM 1397 C C . ALA A 1 183 ? 9.463 -9.167 22.693 1.00 62.72 183 ALA A C 1
ATOM 1399 O O . ALA A 1 183 ? 9.680 -8.597 21.618 1.00 62.72 183 ALA A O 1
ATOM 1400 N N . GLN A 1 184 ? 10.443 -9.614 23.479 1.00 67.50 184 GLN A N 1
ATOM 1401 C CA . GLN A 1 184 ? 11.843 -9.518 23.087 1.00 67.50 184 GLN A CA 1
ATOM 1402 C C . GLN A 1 184 ? 12.046 -10.267 21.766 1.00 67.50 184 GLN A C 1
ATOM 1404 O O . GLN A 1 184 ? 11.674 -11.438 21.634 1.00 67.50 184 GLN A O 1
ATOM 1409 N N . ARG A 1 185 ? 12.603 -9.575 20.768 1.00 75.56 185 ARG A N 1
ATOM 1410 C CA . ARG A 1 185 ? 12.818 -10.158 19.444 1.00 75.56 185 ARG A CA 1
ATOM 1411 C C . ARG A 1 185 ? 13.912 -11.212 19.529 1.00 75.56 185 ARG A C 1
ATOM 1413 O O . ARG A 1 185 ? 14.968 -10.973 20.102 1.00 75.56 185 ARG A O 1
ATOM 1420 N N . ARG A 1 186 ? 13.654 -12.369 18.921 1.00 81.50 186 ARG A N 1
ATOM 1421 C CA . ARG A 1 186 ? 14.605 -13.490 18.855 1.00 81.50 186 ARG A CA 1
ATOM 1422 C C . ARG A 1 186 ? 15.379 -13.551 17.536 1.00 81.50 186 ARG A C 1
ATOM 1424 O O . ARG A 1 186 ? 16.209 -14.432 17.367 1.00 81.50 186 ARG A O 1
ATOM 1431 N N . SER A 1 187 ? 15.073 -12.681 16.571 1.00 88.12 187 SER A N 1
ATOM 1432 C CA . SER A 1 187 ? 15.676 -12.730 15.239 1.00 88.12 187 SER A CA 1
ATOM 1433 C C . SER A 1 187 ? 15.827 -11.349 14.622 1.00 88.12 187 SER A C 1
ATOM 1435 O O . SER A 1 187 ? 14.949 -10.500 14.766 1.00 88.12 187 SER A O 1
ATOM 1437 N N . HIS A 1 188 ? 16.939 -11.171 13.908 1.00 92.38 188 HIS A N 1
ATOM 1438 C CA . HIS A 1 188 ? 17.250 -9.965 13.149 1.00 92.38 188 HIS A CA 1
ATOM 1439 C C . HIS A 1 188 ? 16.436 -9.866 11.853 1.00 92.38 188 HIS A C 1
ATOM 1441 O O . HIS A 1 188 ? 16.404 -8.803 11.248 1.00 92.38 188 HIS A O 1
ATOM 1447 N N . ILE A 1 189 ? 15.770 -10.947 11.431 1.00 94.44 189 ILE A N 1
ATOM 1448 C CA . ILE A 1 189 ? 14.998 -11.021 10.187 1.00 94.44 189 ILE A CA 1
ATOM 1449 C C . ILE A 1 189 ? 13.557 -11.418 10.500 1.00 94.44 189 ILE A C 1
ATOM 1451 O O . ILE A 1 189 ? 13.306 -12.430 11.165 1.00 94.44 189 ILE A O 1
ATOM 1455 N N . ALA A 1 190 ? 12.609 -10.638 9.992 1.00 91.38 190 ALA A N 1
ATOM 1456 C CA . ALA A 1 190 ? 11.178 -10.884 10.120 1.00 91.38 190 ALA A CA 1
ATOM 1457 C C . ALA A 1 190 ? 10.440 -10.642 8.797 1.00 91.38 190 ALA A C 1
ATOM 1459 O O . ALA A 1 190 ? 10.962 -9.997 7.889 1.00 91.38 190 ALA A O 1
ATOM 1460 N N . ASP A 1 191 ? 9.207 -11.146 8.725 1.00 90.75 191 ASP A N 1
ATOM 1461 C CA . ASP A 1 191 ? 8.213 -10.799 7.702 1.00 90.75 191 ASP A CA 1
ATOM 1462 C C . ASP A 1 191 ? 8.668 -10.997 6.247 1.00 90.75 191 ASP A C 1
ATOM 1464 O O . ASP A 1 191 ? 8.359 -10.169 5.395 1.00 90.75 191 ASP A O 1
ATOM 1468 N N . ILE A 1 192 ? 9.398 -12.081 5.945 1.00 94.25 192 ILE A N 1
ATOM 1469 C CA . ILE A 1 192 ? 9.799 -12.387 4.563 1.00 94.25 192 ILE A CA 1
ATOM 1470 C C . ILE A 1 192 ? 8.566 -12.833 3.759 1.00 94.25 192 ILE A C 1
ATOM 1472 O O . ILE A 1 192 ? 8.195 -14.008 3.774 1.00 94.25 192 ILE A O 1
ATOM 1476 N N . GLY A 1 193 ? 7.937 -11.909 3.039 1.00 92.50 193 GLY A N 1
ATOM 1477 C CA . GLY A 1 193 ? 6.678 -12.136 2.325 1.00 92.50 193 GLY A CA 1
ATOM 1478 C C . G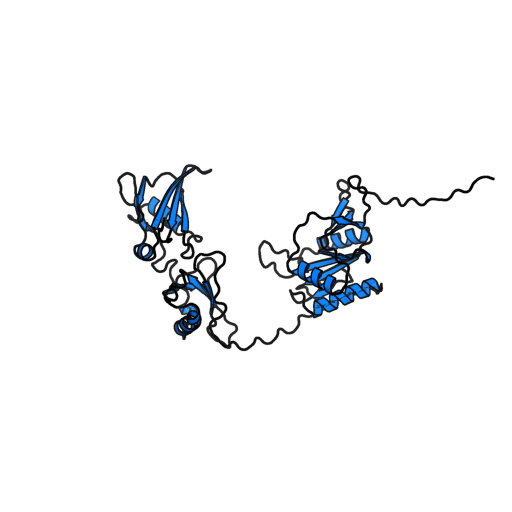LY A 1 193 ? 6.717 -11.647 0.877 1.00 92.50 193 GLY A C 1
ATOM 1479 O O . GLY A 1 193 ? 7.496 -10.744 0.569 1.00 92.50 193 GLY A O 1
ATOM 1480 N N . PRO A 1 194 ? 5.922 -12.247 -0.026 1.00 92.06 194 PRO A N 1
ATOM 1481 C CA . PRO A 1 194 ? 5.847 -11.802 -1.414 1.00 92.06 194 PRO A CA 1
ATOM 1482 C C . PRO A 1 194 ? 5.237 -10.400 -1.506 1.00 92.06 194 PRO A C 1
ATOM 1484 O O . PRO A 1 194 ? 4.361 -10.029 -0.717 1.00 92.06 194 PRO A O 1
ATOM 1487 N N . ASP A 1 195 ? 5.701 -9.623 -2.476 1.00 86.69 195 ASP A N 1
ATOM 1488 C CA . ASP A 1 195 ? 5.045 -8.391 -2.889 1.00 86.69 195 ASP A CA 1
ATOM 1489 C C . ASP A 1 195 ? 3.837 -8.715 -3.775 1.00 86.69 195 ASP A C 1
ATOM 1491 O O . ASP A 1 195 ? 3.895 -9.582 -4.637 1.00 86.69 195 ASP A O 1
ATOM 1495 N N . ARG A 1 196 ? 2.720 -8.021 -3.557 1.00 82.75 196 ARG A N 1
ATOM 1496 C CA . ARG A 1 196 ? 1.466 -8.276 -4.282 1.00 82.75 196 ARG A CA 1
ATOM 1497 C C . ARG A 1 196 ? 1.412 -7.610 -5.652 1.00 82.75 196 ARG A C 1
ATOM 1499 O O . ARG A 1 196 ? 0.502 -7.902 -6.416 1.00 82.75 196 ARG A O 1
ATOM 1506 N N . TYR A 1 197 ? 2.316 -6.673 -5.922 1.00 80.25 197 TYR A N 1
ATOM 1507 C CA . TYR A 1 197 ? 2.261 -5.814 -7.108 1.00 80.25 197 TYR A CA 1
ATOM 1508 C C . TYR A 1 197 ? 3.440 -6.011 -8.064 1.00 80.25 197 TYR A C 1
ATOM 1510 O O . TYR A 1 197 ? 3.565 -5.247 -9.025 1.00 80.25 197 TYR A O 1
ATOM 1518 N N . SER A 1 198 ? 4.283 -7.002 -7.788 1.00 83.94 198 SER A N 1
ATOM 1519 C CA . SER A 1 198 ? 5.598 -7.203 -8.387 1.00 83.94 198 SER A CA 1
ATOM 1520 C C . SER A 1 198 ? 5.817 -8.686 -8.674 1.00 83.94 198 SER A C 1
ATOM 1522 O O . SER A 1 198 ? 5.314 -9.529 -7.930 1.00 83.94 198 SER A O 1
ATOM 1524 N N . ASP A 1 199 ? 6.609 -8.992 -9.695 1.00 83.06 199 ASP A N 1
ATOM 1525 C CA . ASP A 1 199 ? 6.891 -10.355 -10.126 1.00 83.06 199 ASP A CA 1
ATOM 1526 C C . ASP A 1 199 ? 8.174 -10.866 -9.450 1.00 83.06 199 ASP A C 1
ATOM 1528 O O . ASP A 1 199 ? 9.240 -10.250 -9.529 1.00 83.06 199 ASP A O 1
ATOM 1532 N N . ASP A 1 200 ? 8.080 -12.007 -8.765 1.00 86.00 200 ASP A N 1
ATOM 1533 C CA . ASP A 1 200 ? 9.186 -12.654 -8.038 1.00 86.00 200 ASP A CA 1
ATOM 1534 C C . ASP A 1 200 ? 9.912 -11.766 -7.011 1.00 86.00 200 ASP A C 1
ATOM 1536 O O . ASP A 1 200 ? 11.100 -11.963 -6.718 1.00 86.00 200 ASP A O 1
ATOM 1540 N N . THR A 1 201 ? 9.199 -1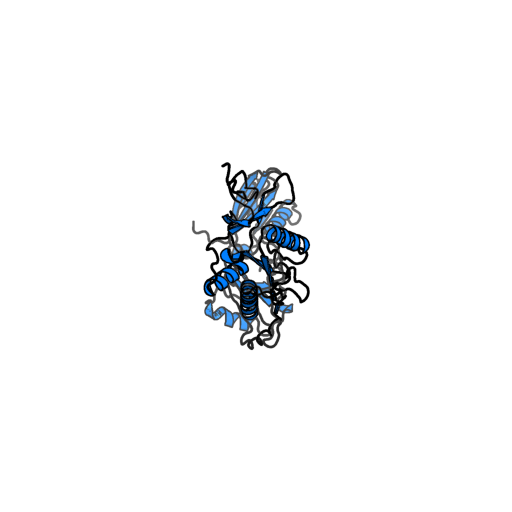0.797 -6.434 1.00 91.00 201 THR A N 1
ATOM 1541 C CA . THR A 1 201 ? 9.742 -9.872 -5.434 1.00 91.00 201 THR A CA 1
ATOM 1542 C C . THR A 1 201 ? 9.221 -10.190 -4.037 1.00 91.00 201 THR A C 1
ATOM 1544 O O . THR A 1 201 ? 8.045 -10.487 -3.824 1.00 91.00 201 THR A O 1
ATOM 1547 N N . TYR A 1 202 ? 10.105 -10.080 -3.046 1.00 92.94 202 TYR A N 1
ATOM 1548 C CA . TYR A 1 202 ? 9.793 -10.263 -1.635 1.00 92.94 202 TYR A CA 1
ATOM 1549 C C . TYR A 1 202 ? 10.261 -9.070 -0.812 1.00 92.94 202 TYR A C 1
ATOM 1551 O O . TYR A 1 202 ? 11.316 -8.487 -1.052 1.00 92.94 202 TYR A O 1
ATOM 1559 N N . TRP A 1 203 ? 9.498 -8.751 0.222 1.00 93.44 203 TRP A N 1
ATOM 1560 C CA . TRP A 1 203 ? 9.881 -7.794 1.247 1.00 93.44 203 TRP A CA 1
ATOM 1561 C C . TRP A 1 203 ? 10.249 -8.533 2.522 1.00 93.44 203 TRP A C 1
ATOM 1563 O O . TRP A 1 203 ? 9.650 -9.558 2.833 1.00 93.44 203 TRP A O 1
ATOM 1573 N N . PHE A 1 204 ? 11.203 -7.996 3.274 1.00 94.69 204 PHE A N 1
ATOM 1574 C CA . PHE A 1 204 ? 11.470 -8.436 4.636 1.00 94.69 204 PHE A CA 1
ATOM 1575 C C . PHE A 1 204 ? 11.871 -7.261 5.525 1.00 94.69 204 PHE A C 1
ATOM 1577 O O . PHE A 1 204 ? 12.258 -6.190 5.047 1.00 94.69 204 PHE A O 1
ATOM 1584 N N . THR A 1 205 ? 11.767 -7.467 6.833 1.00 94.12 205 THR A N 1
ATOM 1585 C CA . THR A 1 205 ? 12.211 -6.508 7.842 1.00 94.12 205 THR A CA 1
ATOM 1586 C C . THR A 1 205 ? 13.520 -6.988 8.452 1.00 94.12 205 THR A C 1
ATOM 1588 O O . THR A 1 205 ? 13.593 -8.096 8.986 1.00 94.12 205 THR A O 1
ATOM 1591 N N . TRP A 1 206 ? 14.537 -6.134 8.404 1.00 95.00 206 TRP A N 1
ATOM 1592 C CA . TRP A 1 206 ? 15.808 -6.316 9.088 1.00 95.00 206 TRP A CA 1
ATOM 1593 C C . TRP A 1 206 ? 15.890 -5.430 10.331 1.00 95.00 206 TRP A C 1
ATOM 1595 O O . TRP A 1 206 ? 15.572 -4.241 10.296 1.00 95.00 206 TRP A O 1
ATOM 1605 N N . TYR A 1 207 ? 16.349 -6.015 11.429 1.00 93.25 207 TYR A N 1
ATOM 1606 C CA . TYR A 1 207 ? 16.674 -5.337 12.674 1.00 93.25 207 TYR A CA 1
ATOM 1607 C C . TYR A 1 207 ? 18.190 -5.394 12.853 1.00 93.25 207 TYR A C 1
ATOM 1609 O O . TYR A 1 207 ? 18.702 -6.474 13.140 1.00 93.25 207 TYR A O 1
ATOM 1617 N N . PRO A 1 208 ? 18.929 -4.279 12.729 1.00 91.88 208 PRO A N 1
ATOM 1618 C CA . PRO A 1 208 ? 20.375 -4.282 12.954 1.00 91.88 208 PRO A CA 1
ATOM 1619 C C . PRO A 1 208 ? 20.734 -4.722 14.378 1.00 91.88 208 PRO A C 1
ATOM 1621 O O . PRO A 1 208 ? 21.721 -5.420 14.595 1.00 91.88 208 PRO A O 1
ATOM 1624 N N . ARG A 1 209 ? 19.891 -4.367 15.358 1.00 90.00 209 ARG A N 1
ATOM 1625 C CA . ARG A 1 209 ? 20.035 -4.744 16.769 1.00 90.00 209 ARG A CA 1
ATOM 1626 C C . ARG A 1 209 ? 18.697 -5.222 17.335 1.00 90.00 209 ARG A C 1
ATOM 1628 O O . ARG A 1 209 ? 17.664 -4.617 17.057 1.00 90.00 209 ARG A O 1
ATOM 1635 N N . LEU A 1 210 ? 18.701 -6.300 18.124 1.00 88.12 210 LEU A N 1
ATOM 1636 C CA . LEU A 1 210 ? 17.468 -6.910 18.661 1.00 88.12 210 LEU A CA 1
ATOM 1637 C C . LEU A 1 210 ? 16.847 -6.126 19.819 1.00 88.12 210 LEU A C 1
ATOM 1639 O O . LEU A 1 210 ? 15.634 -6.193 20.028 1.00 88.12 210 LEU A O 1
ATOM 1643 N N . ASP A 1 211 ? 17.679 -5.404 20.562 1.00 85.44 211 ASP A N 1
ATOM 1644 C CA . ASP A 1 211 ? 17.317 -4.541 21.686 1.00 85.44 211 ASP A CA 1
ATOM 1645 C C . ASP A 1 211 ? 16.883 -3.132 21.247 1.00 85.44 211 ASP A C 1
ATOM 1647 O O . ASP A 1 211 ? 16.329 -2.377 22.044 1.00 85.44 211 ASP A O 1
ATOM 1651 N N . SER A 1 212 ? 17.072 -2.795 19.969 1.00 84.94 212 SER A N 1
ATOM 1652 C CA . SER A 1 212 ? 16.678 -1.516 19.384 1.00 84.94 212 SER A CA 1
ATOM 1653 C C . SER A 1 212 ? 15.299 -1.592 18.713 1.00 84.94 212 SER A C 1
ATOM 1655 O O . SER A 1 212 ? 14.935 -2.609 18.110 1.00 84.94 212 SER A O 1
ATOM 1657 N N . PRO A 1 213 ? 14.490 -0.517 18.755 1.00 81.94 213 PRO A N 1
ATOM 1658 C CA . PRO A 1 213 ? 13.290 -0.412 17.928 1.00 81.94 213 PRO A CA 1
ATOM 1659 C C . PRO A 1 213 ? 13.600 -0.172 16.440 1.00 81.94 213 PRO A C 1
ATOM 1661 O O . PRO A 1 213 ? 12.684 -0.288 15.623 1.00 81.94 213 PRO A O 1
ATOM 1664 N N . GLU A 1 214 ? 14.848 0.158 16.089 1.00 89.06 214 GLU A N 1
ATOM 1665 C CA . GLU A 1 214 ? 15.282 0.428 14.717 1.00 89.06 214 GLU A CA 1
ATOM 1666 C C . GLU A 1 214 ? 15.038 -0.770 13.795 1.00 89.06 214 GLU A C 1
ATOM 1668 O O . GLU A 1 214 ? 15.376 -1.911 14.115 1.00 89.06 214 GLU A O 1
ATOM 1673 N N . ARG A 1 215 ? 14.454 -0.495 12.629 1.00 90.88 215 ARG A N 1
ATOM 1674 C CA . ARG A 1 215 ? 14.170 -1.499 11.609 1.00 90.88 215 ARG A CA 1
ATOM 1675 C C . ARG A 1 215 ? 14.299 -0.904 10.221 1.00 90.88 215 ARG A C 1
ATOM 1677 O O . ARG A 1 215 ? 13.916 0.243 10.000 1.00 90.88 215 ARG A O 1
ATOM 1684 N N . HIS A 1 216 ? 14.739 -1.732 9.291 1.00 91.38 216 HIS A N 1
ATOM 1685 C CA . HIS A 1 216 ? 14.898 -1.395 7.888 1.00 91.38 216 HIS A CA 1
ATOM 1686 C C . HIS A 1 216 ? 14.099 -2.381 7.064 1.00 91.38 216 HIS A C 1
ATOM 1688 O O . HIS A 1 216 ? 14.204 -3.594 7.243 1.00 91.38 216 HIS A O 1
ATOM 1694 N N . ARG A 1 217 ? 13.265 -1.857 6.174 1.00 91.88 217 ARG A N 1
ATOM 1695 C CA . ARG A 1 217 ? 12.598 -2.690 5.185 1.00 91.88 217 ARG A CA 1
ATOM 1696 C C . ARG A 1 217 ? 13.575 -2.893 4.033 1.00 91.88 217 ARG A C 1
ATOM 1698 O O . ARG A 1 217 ? 14.193 -1.934 3.586 1.00 91.88 217 ARG A O 1
ATOM 1705 N N . LEU A 1 218 ? 13.728 -4.127 3.581 1.00 93.56 218 LEU A N 1
ATOM 1706 C CA . LEU A 1 218 ? 14.616 -4.490 2.482 1.00 93.56 218 LEU A CA 1
ATOM 1707 C C . LEU A 1 218 ? 13.846 -5.331 1.469 1.00 93.56 218 LEU A C 1
ATOM 1709 O O . LEU A 1 218 ? 12.855 -5.990 1.812 1.00 93.56 218 LEU A O 1
ATOM 1713 N N . ARG A 1 219 ? 14.287 -5.272 0.216 1.00 92.81 219 ARG A N 1
ATOM 1714 C CA . ARG A 1 219 ? 13.622 -5.915 -0.915 1.00 92.81 219 ARG A CA 1
ATOM 1715 C C . ARG A 1 219 ? 14.529 -6.955 -1.546 1.00 92.81 219 ARG A C 1
ATOM 1717 O O . ARG A 1 219 ? 15.713 -6.721 -1.744 1.00 92.81 219 ARG A O 1
ATOM 1724 N N . LEU A 1 220 ? 13.946 -8.090 -1.882 1.00 94.12 220 LEU A N 1
ATOM 1725 C CA . LEU A 1 220 ? 14.567 -9.191 -2.595 1.00 94.12 220 LEU A CA 1
ATOM 1726 C C . LEU A 1 220 ? 13.896 -9.290 -3.959 1.00 94.12 220 LEU A C 1
ATOM 1728 O O . LEU A 1 220 ? 12.700 -9.552 -4.012 1.00 94.12 220 LEU A O 1
ATOM 1732 N N . ALA A 1 221 ? 14.645 -9.065 -5.033 1.00 92.12 221 ALA A N 1
ATOM 1733 C CA . ALA A 1 221 ? 14.142 -9.124 -6.403 1.00 92.12 221 ALA A CA 1
ATOM 1734 C C . ALA A 1 221 ? 14.621 -10.393 -7.120 1.00 92.12 221 ALA A C 1
ATOM 1736 O O . ALA A 1 221 ? 15.627 -10.996 -6.724 1.00 92.12 221 ALA A O 1
ATOM 1737 N N . VAL A 1 222 ? 13.915 -10.771 -8.191 1.00 91.00 222 VAL A N 1
ATOM 1738 C CA . VAL A 1 222 ? 14.247 -11.912 -9.067 1.00 91.00 222 VAL A CA 1
ATOM 1739 C C . VAL A 1 222 ? 14.405 -13.203 -8.263 1.00 91.00 222 VAL A C 1
ATOM 1741 O O . VAL A 1 222 ? 15.490 -13.780 -8.164 1.00 91.00 222 VAL A O 1
ATOM 1744 N N . GLY A 1 223 ? 13.344 -13.595 -7.559 1.00 89.81 223 GLY A N 1
ATOM 1745 C CA . GLY A 1 223 ? 13.338 -14.809 -6.741 1.00 89.81 223 GLY A CA 1
ATOM 1746 C C . GLY A 1 223 ? 14.323 -14.747 -5.571 1.00 89.81 223 GLY A C 1
ATOM 1747 O O . GLY A 1 223 ? 14.760 -15.777 -5.071 1.00 89.81 223 GLY A O 1
ATOM 1748 N N . GLY A 1 224 ? 14.715 -13.543 -5.145 1.00 93.56 224 GLY A N 1
ATOM 1749 C CA . GLY A 1 224 ? 15.707 -13.320 -4.094 1.00 93.56 224 GLY A CA 1
ATOM 1750 C C . GLY A 1 224 ? 17.160 -13.414 -4.542 1.00 93.56 224 GLY A C 1
ATOM 1751 O O . GLY A 1 224 ? 18.053 -13.528 -3.703 1.00 93.56 224 GLY A O 1
ATOM 1752 N N . ARG A 1 225 ? 17.436 -13.336 -5.844 1.00 94.25 225 ARG A N 1
ATOM 1753 C CA . ARG A 1 225 ? 18.807 -13.192 -6.339 1.00 94.25 225 ARG A CA 1
ATOM 1754 C C . ARG A 1 225 ? 19.459 -11.899 -5.855 1.00 94.25 225 ARG A C 1
ATOM 1756 O O . ARG A 1 225 ? 20.596 -11.947 -5.393 1.00 94.25 225 ARG A O 1
ATOM 1763 N N . TYR A 1 226 ? 18.739 -10.783 -5.912 1.00 94.56 226 TYR A N 1
ATOM 1764 C CA . TYR A 1 226 ? 19.294 -9.454 -5.656 1.00 94.56 226 TYR A CA 1
ATOM 1765 C C . TYR A 1 226 ? 18.653 -8.786 -4.443 1.00 94.56 226 TYR A C 1
ATOM 1767 O O . TYR A 1 226 ? 17.430 -8.800 -4.291 1.00 94.56 226 TYR A O 1
ATOM 1775 N N . LEU A 1 227 ? 19.479 -8.170 -3.601 1.00 95.56 227 LEU A N 1
ATOM 1776 C CA . LEU A 1 227 ? 19.068 -7.361 -2.463 1.00 95.56 227 LEU A CA 1
ATOM 1777 C C . LEU A 1 227 ? 19.016 -5.886 -2.855 1.00 95.56 227 LEU A C 1
ATOM 1779 O O . LEU A 1 227 ? 19.920 -5.363 -3.501 1.00 95.56 227 LEU A O 1
ATOM 1783 N N . TYR A 1 228 ? 17.962 -5.219 -2.408 1.00 94.25 228 TYR A N 1
ATOM 1784 C CA . TYR A 1 228 ? 17.685 -3.815 -2.648 1.00 94.25 228 TYR A CA 1
ATOM 1785 C C . TYR A 1 228 ? 17.357 -3.103 -1.338 1.00 94.25 228 TYR A C 1
ATOM 1787 O O . TYR A 1 228 ? 16.658 -3.643 -0.468 1.00 94.25 228 TYR A O 1
ATOM 1795 N N . CYS A 1 229 ? 17.828 -1.867 -1.215 1.00 90.88 229 CYS A N 1
ATOM 1796 C CA . CYS A 1 229 ? 17.454 -0.985 -0.122 1.00 90.88 229 CYS A CA 1
ATOM 1797 C C . CYS A 1 229 ? 16.042 -0.433 -0.365 1.00 90.88 229 CYS A C 1
ATOM 1799 O O . CYS A 1 229 ? 15.634 -0.221 -1.509 1.00 90.88 229 CYS A O 1
ATOM 1801 N N . ALA A 1 230 ? 15.275 -0.202 0.701 1.00 73.50 230 ALA A N 1
ATOM 1802 C CA . ALA A 1 230 ? 13.973 0.448 0.587 1.00 73.50 230 ALA A CA 1
ATOM 1803 C C . ALA A 1 230 ? 14.089 1.921 0.990 1.00 73.50 230 ALA A C 1
ATOM 1805 O O . ALA A 1 230 ? 13.961 2.260 2.167 1.00 73.50 230 ALA A O 1
ATOM 1806 N N . ALA A 1 231 ? 14.293 2.804 0.015 1.00 55.59 231 ALA A N 1
ATOM 1807 C CA . ALA A 1 231 ? 14.200 4.248 0.209 1.00 55.59 231 ALA A CA 1
ATOM 1808 C C . ALA A 1 231 ? 13.159 4.848 -0.753 1.00 55.59 231 ALA A C 1
ATOM 1810 O O . ALA A 1 231 ? 13.481 5.425 -1.788 1.00 55.59 231 ALA A O 1
ATOM 1811 N N . GLY A 1 232 ? 11.870 4.709 -0.420 1.00 57.34 232 GLY A N 1
ATOM 1812 C CA . GLY A 1 232 ? 10.790 5.342 -1.188 1.00 57.34 232 GLY A CA 1
ATOM 1813 C C . GLY A 1 232 ? 10.734 4.896 -2.658 1.00 57.34 232 GLY A C 1
ATOM 1814 O O . GLY A 1 232 ? 10.784 3.702 -2.939 1.00 57.34 232 GLY A O 1
ATOM 1815 N N . ARG A 1 233 ? 10.589 5.856 -3.587 1.00 51.84 233 ARG A N 1
ATOM 1816 C CA . ARG A 1 233 ? 10.434 5.605 -5.038 1.00 51.84 233 ARG A CA 1
ATOM 1817 C C . ARG A 1 233 ? 11.725 5.182 -5.759 1.00 51.84 233 ARG A C 1
ATOM 1819 O O . ARG A 1 233 ? 11.661 4.852 -6.933 1.00 51.84 233 ARG A O 1
ATOM 1826 N N . GLY A 1 234 ? 12.868 5.136 -5.070 1.00 66.19 234 GLY A N 1
ATOM 1827 C CA . GLY A 1 234 ? 14.148 4.690 -5.628 1.00 66.19 234 GLY A CA 1
ATOM 1828 C C . GLY A 1 234 ? 14.732 3.555 -4.799 1.00 66.19 234 GLY A C 1
ATOM 1829 O O . GLY A 1 234 ? 15.525 3.791 -3.894 1.00 66.19 234 GLY A O 1
ATOM 1830 N N . SER A 1 235 ? 14.316 2.316 -5.071 1.00 82.50 235 SER A N 1
ATOM 1831 C CA . SER A 1 235 ? 15.002 1.152 -4.499 1.00 82.50 235 SER A CA 1
ATOM 1832 C C . SER A 1 235 ? 16.307 0.941 -5.258 1.00 82.50 235 SER A C 1
ATOM 1834 O O . SER A 1 235 ? 16.270 0.689 -6.461 1.00 82.50 235 SER A O 1
ATOM 1836 N N . LEU A 1 236 ? 17.439 1.030 -4.563 1.00 91.06 236 LEU A N 1
ATOM 1837 C CA . LEU A 1 236 ? 18.761 0.859 -5.161 1.00 91.06 236 LEU A CA 1
ATOM 1838 C C . LE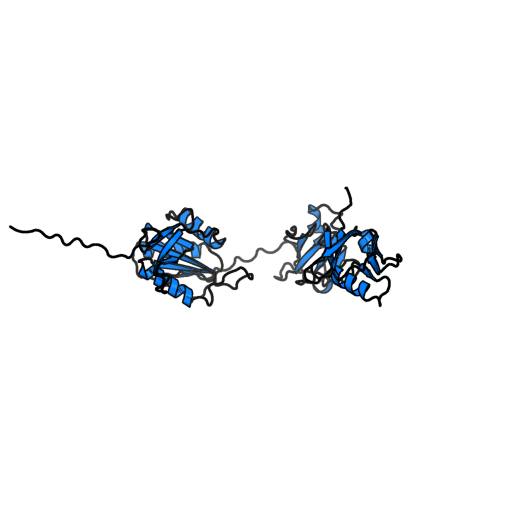U A 1 236 ? 19.313 -0.530 -4.873 1.00 91.06 236 LEU A C 1
ATOM 1840 O O . LEU A 1 236 ? 19.095 -1.099 -3.797 1.00 91.06 236 LEU A O 1
ATOM 1844 N N . PHE A 1 237 ? 20.012 -1.068 -5.861 1.00 93.81 237 PHE A N 1
ATOM 1845 C CA . PHE A 1 237 ? 20.704 -2.337 -5.792 1.00 93.81 237 PHE A CA 1
ATOM 1846 C C . PHE A 1 237 ? 21.797 -2.270 -4.729 1.00 93.81 237 PHE A C 1
ATOM 1848 O O . PHE A 1 237 ? 22.616 -1.349 -4.726 1.00 93.81 237 PHE A O 1
ATOM 1855 N N . VAL A 1 238 ? 21.779 -3.247 -3.826 1.00 94.94 238 VAL A N 1
ATOM 1856 C CA . VAL A 1 238 ? 22.762 -3.401 -2.753 1.00 94.94 238 VAL A CA 1
ATOM 1857 C C . VAL A 1 238 ? 23.770 -4.477 -3.121 1.00 94.94 238 VAL A C 1
ATOM 1859 O O . VAL A 1 238 ? 24.964 -4.208 -3.085 1.00 94.94 238 VAL A O 1
ATOM 1862 N N . ASP A 1 239 ? 23.301 -5.692 -3.424 1.00 95.25 239 ASP A N 1
ATOM 1863 C CA . ASP A 1 239 ? 24.186 -6.838 -3.659 1.00 95.25 239 ASP A CA 1
ATOM 1864 C C . ASP A 1 239 ? 23.451 -8.045 -4.267 1.00 95.25 239 ASP A C 1
ATOM 1866 O O . ASP A 1 239 ? 22.224 -8.165 -4.170 1.00 95.25 239 ASP A O 1
ATOM 1870 N N . GLU A 1 240 ? 24.197 -8.988 -4.841 1.00 95.12 240 GLU A N 1
ATOM 1871 C CA . GLU A 1 240 ? 23.689 -10.307 -5.220 1.00 95.12 240 GLU A CA 1
ATOM 1872 C C . GLU A 1 240 ? 23.788 -11.269 -4.025 1.00 95.12 240 GLU A C 1
ATOM 1874 O O . GLU A 1 240 ? 24.858 -11.744 -3.657 1.00 95.12 240 GLU A O 1
ATOM 1879 N N . VAL A 1 241 ? 22.644 -11.590 -3.416 1.00 95.50 241 VAL A N 1
ATOM 1880 C CA . VAL A 1 241 ? 22.557 -12.455 -2.223 1.00 95.50 241 VAL A CA 1
ATOM 1881 C C . VAL A 1 241 ? 22.222 -13.912 -2.548 1.00 95.50 241 VAL A C 1
ATOM 1883 O O . VAL A 1 241 ? 22.241 -14.770 -1.665 1.00 95.50 241 VAL A O 1
ATOM 1886 N N . GLY A 1 242 ? 21.915 -14.215 -3.812 1.00 94.12 242 GLY A N 1
ATOM 1887 C CA . GLY A 1 242 ? 21.894 -15.585 -4.325 1.00 94.12 242 GLY A CA 1
ATOM 1888 C C . GLY A 1 242 ? 20.776 -16.491 -3.794 1.00 94.12 242 GLY A C 1
ATOM 1889 O O . GLY A 1 242 ? 20.836 -17.699 -4.017 1.00 94.12 242 GLY A O 1
ATOM 1890 N N . LEU A 1 243 ? 19.731 -15.958 -3.149 1.00 96.19 243 LEU A N 1
ATOM 1891 C CA . LEU A 1 243 ? 18.694 -16.785 -2.506 1.00 96.19 243 LEU A CA 1
ATOM 1892 C C . LEU A 1 243 ? 17.819 -17.559 -3.497 1.00 96.19 243 LEU A C 1
ATOM 1894 O O . LEU A 1 243 ? 17.270 -18.591 -3.131 1.00 96.19 243 LEU A O 1
ATOM 1898 N N . HIS A 1 244 ? 17.760 -17.127 -4.758 1.00 93.75 244 HIS A N 1
ATOM 1899 C CA . HIS A 1 244 ? 17.110 -17.861 -5.852 1.00 93.75 244 HIS A CA 1
ATOM 1900 C C . HIS A 1 244 ? 17.637 -19.297 -6.057 1.00 93.75 244 HIS A C 1
ATOM 1902 O O . HIS A 1 244 ? 16.953 -20.118 -6.655 1.00 93.75 244 HIS A O 1
ATOM 1908 N N . LYS A 1 245 ? 18.839 -19.618 -5.553 1.00 94.19 245 LYS A N 1
ATOM 1909 C CA . LYS A 1 245 ? 19.438 -20.966 -5.599 1.00 94.19 245 LYS A CA 1
ATOM 1910 C C . LYS A 1 245 ? 19.263 -21.746 -4.291 1.00 94.19 245 LYS A C 1
ATOM 1912 O O . LYS A 1 245 ? 19.905 -22.774 -4.096 1.00 94.19 245 LYS A O 1
ATOM 1917 N N . VAL A 1 246 ? 18.464 -21.230 -3.360 1.00 94.81 246 VAL A N 1
ATOM 1918 C CA . VAL A 1 246 ? 18.324 -21.748 -1.996 1.00 94.81 246 VAL A CA 1
ATOM 1919 C C . VAL A 1 246 ? 16.848 -22.002 -1.694 1.00 94.81 246 VAL A C 1
ATOM 1921 O O . VAL A 1 246 ? 15.989 -21.183 -2.025 1.00 94.81 246 VAL A O 1
ATOM 1924 N N . ALA A 1 247 ? 16.551 -23.118 -1.023 1.00 94.56 247 ALA A N 1
ATOM 1925 C CA . ALA A 1 247 ? 15.201 -23.433 -0.568 1.00 94.56 247 ALA A CA 1
ATOM 1926 C C . ALA A 1 247 ? 14.659 -22.336 0.361 1.00 94.56 247 ALA A C 1
ATOM 1928 O O . ALA A 1 247 ? 15.387 -21.780 1.186 1.00 94.56 247 ALA A O 1
ATOM 1929 N N . ARG A 1 248 ? 13.365 -22.022 0.236 1.00 92.44 248 ARG A N 1
ATOM 1930 C CA . ARG A 1 248 ? 12.750 -20.867 0.907 1.00 92.44 248 ARG A CA 1
ATOM 1931 C C . ARG A 1 248 ? 12.895 -20.890 2.433 1.00 92.44 248 ARG A C 1
ATOM 1933 O O . ARG A 1 248 ? 13.076 -19.830 3.035 1.00 92.44 248 ARG A O 1
ATOM 1940 N N . ASP A 1 249 ? 12.877 -22.073 3.035 1.00 93.44 249 ASP A N 1
ATOM 1941 C CA . ASP A 1 249 ? 13.005 -22.259 4.485 1.00 93.44 249 ASP A CA 1
ATOM 1942 C C . ASP A 1 249 ? 14.379 -21.821 5.023 1.00 93.44 249 ASP A C 1
ATOM 1944 O O . ASP A 1 249 ? 14.484 -21.314 6.142 1.00 93.44 249 ASP A O 1
ATOM 1948 N N . ASP A 1 250 ? 15.423 -21.886 4.192 1.00 95.75 250 ASP A N 1
ATOM 1949 C CA . ASP A 1 250 ? 16.789 -21.508 4.564 1.00 95.75 250 ASP A CA 1
ATOM 1950 C C . ASP A 1 250 ? 17.086 -20.015 4.360 1.00 95.75 250 ASP A C 1
ATOM 1952 O O . ASP A 1 250 ? 18.117 -19.506 4.819 1.00 95.75 250 ASP A O 1
ATOM 1956 N N . TRP A 1 251 ? 16.195 -19.270 3.694 1.00 96.50 251 TRP A N 1
ATOM 1957 C CA . TRP A 1 251 ? 16.432 -17.859 3.361 1.00 96.50 251 TRP A CA 1
ATOM 1958 C C . TRP A 1 251 ? 16.717 -17.019 4.599 1.00 96.50 251 TRP A C 1
ATOM 1960 O O . TRP A 1 251 ? 17.608 -16.172 4.592 1.00 96.50 251 TRP A O 1
ATOM 1970 N N . LYS A 1 252 ? 15.985 -17.268 5.687 1.00 95.56 252 LYS A N 1
ATOM 1971 C CA . LYS A 1 252 ? 16.145 -16.521 6.935 1.00 95.56 252 LYS A CA 1
ATOM 1972 C C . LYS A 1 252 ? 17.547 -16.690 7.523 1.00 95.56 252 LYS A C 1
ATOM 1974 O O . LYS A 1 252 ? 18.138 -15.704 7.968 1.00 95.56 252 LYS A O 1
ATOM 1979 N N . ALA A 1 253 ? 18.079 -17.910 7.515 1.00 94.00 253 ALA A N 1
ATOM 1980 C CA . ALA A 1 253 ? 19.423 -18.195 8.007 1.00 94.00 253 ALA A CA 1
ATOM 1981 C C . ALA A 1 253 ? 20.484 -17.527 7.120 1.00 94.00 253 ALA A C 1
ATOM 1983 O O . ALA A 1 253 ? 21.370 -16.843 7.631 1.00 94.00 253 ALA A O 1
ATOM 1984 N N . ARG A 1 254 ? 20.337 -17.633 5.792 1.00 96.06 254 ARG A N 1
ATOM 1985 C CA . ARG A 1 254 ? 21.237 -16.997 4.816 1.00 96.06 254 ARG A CA 1
ATOM 1986 C C . ARG A 1 254 ? 21.262 -15.476 4.942 1.00 96.06 254 ARG A C 1
ATOM 1988 O O . ARG A 1 254 ? 22.339 -14.895 5.005 1.00 96.06 254 ARG A O 1
ATOM 1995 N N . LEU A 1 255 ? 20.097 -14.840 5.048 1.00 96.81 255 LEU A N 1
ATOM 1996 C CA . LEU A 1 255 ? 19.988 -13.393 5.252 1.00 96.81 255 LEU A CA 1
ATOM 1997 C C . LEU A 1 255 ? 20.591 -12.956 6.584 1.00 96.81 255 LEU A C 1
ATOM 1999 O O . LEU A 1 255 ? 21.263 -11.933 6.640 1.00 96.81 255 LEU A O 1
ATOM 2003 N N . THR A 1 256 ? 20.378 -13.733 7.649 1.00 94.69 256 THR A N 1
ATOM 2004 C CA . THR A 1 256 ? 20.971 -13.441 8.961 1.00 94.69 256 THR A CA 1
ATOM 2005 C C . THR A 1 256 ? 22.497 -13.474 8.887 1.00 94.69 256 THR A C 1
ATOM 2007 O O . THR A 1 256 ? 23.139 -12.569 9.406 1.00 94.69 256 THR A O 1
ATOM 2010 N N . ALA A 1 257 ? 23.072 -14.471 8.208 1.00 94.69 257 ALA A N 1
ATOM 2011 C CA . ALA A 1 257 ? 24.514 -14.557 7.996 1.00 94.69 257 ALA A CA 1
ATOM 2012 C C . ALA A 1 257 ? 25.041 -13.410 7.117 1.00 94.69 257 ALA A C 1
ATOM 2014 O O . ALA A 1 257 ? 26.035 -12.785 7.471 1.00 94.69 257 ALA A O 1
ATOM 2015 N N . TYR A 1 258 ? 24.356 -13.088 6.014 1.00 95.94 258 TYR A N 1
ATOM 2016 C CA . TYR A 1 258 ? 24.745 -11.999 5.110 1.00 95.94 258 TYR A CA 1
ATOM 2017 C C . TYR A 1 258 ? 24.723 -10.621 5.793 1.00 95.94 258 TYR A C 1
ATOM 2019 O O . TYR A 1 258 ? 25.597 -9.790 5.555 1.00 95.94 258 TYR A O 1
ATOM 2027 N N . LEU A 1 259 ? 23.722 -10.367 6.639 1.00 96.06 259 LEU A N 1
ATOM 2028 C CA . LEU A 1 259 ? 23.527 -9.082 7.320 1.00 96.06 259 LEU A CA 1
ATOM 2029 C C . LEU A 1 259 ? 24.294 -8.977 8.646 1.00 96.06 259 LEU A C 1
ATOM 2031 O O . LEU A 1 259 ? 24.261 -7.925 9.286 1.00 96.06 259 LEU A O 1
ATOM 2035 N N . ALA A 1 260 ? 24.978 -10.040 9.075 1.00 93.75 260 ALA A N 1
ATOM 2036 C CA . ALA A 1 260 ? 25.760 -10.032 10.303 1.00 93.75 260 ALA A CA 1
ATOM 2037 C C . ALA A 1 260 ? 26.879 -8.981 10.219 1.00 93.75 260 ALA A C 1
ATOM 2039 O O . ALA A 1 260 ? 27.689 -8.985 9.298 1.00 93.75 260 ALA A O 1
ATOM 2040 N N . GLY A 1 261 ? 26.908 -8.059 11.184 1.00 89.81 261 GLY A N 1
ATOM 2041 C CA . GLY A 1 261 ? 27.913 -6.994 11.253 1.00 89.81 261 GLY A CA 1
ATOM 2042 C C . GLY A 1 261 ? 27.707 -5.828 10.280 1.00 89.81 261 GLY A C 1
ATOM 2043 O O . GLY A 1 261 ? 28.419 -4.835 10.402 1.00 89.81 261 GLY A O 1
ATOM 2044 N N . LYS A 1 262 ? 26.728 -5.896 9.366 1.00 94.38 262 LYS A N 1
ATOM 2045 C CA . LYS A 1 262 ? 26.392 -4.772 8.484 1.00 94.38 262 LYS A CA 1
ATOM 2046 C C . LYS A 1 262 ? 25.625 -3.688 9.238 1.00 94.38 262 LYS A C 1
ATOM 2048 O O . LYS A 1 262 ? 24.852 -3.951 10.162 1.00 94.38 262 LYS A O 1
ATOM 2053 N N . THR A 1 263 ? 25.809 -2.456 8.800 1.00 92.88 263 THR A N 1
ATOM 2054 C CA . THR A 1 263 ? 25.092 -1.266 9.247 1.00 92.88 263 THR A CA 1
ATOM 2055 C C . THR A 1 263 ? 24.124 -0.795 8.158 1.00 92.88 263 THR A C 1
ATOM 2057 O O . THR A 1 263 ? 24.268 -1.165 6.992 1.00 92.88 263 THR A O 1
ATOM 2060 N N . PRO A 1 264 ? 23.141 0.060 8.484 1.00 90.31 264 PRO A N 1
ATOM 2061 C CA . PRO A 1 264 ? 22.273 0.651 7.465 1.00 90.31 264 PRO A CA 1
ATOM 2062 C C . PRO A 1 264 ? 23.033 1.435 6.387 1.00 90.31 264 PRO A C 1
ATOM 2064 O O . PRO A 1 264 ? 22.560 1.540 5.259 1.00 90.31 264 PRO A O 1
ATOM 2067 N N . ALA A 1 265 ? 24.211 1.981 6.712 1.00 89.75 265 ALA A N 1
ATOM 2068 C CA . ALA A 1 265 ? 25.050 2.677 5.741 1.00 89.75 265 ALA A CA 1
ATOM 2069 C C . ALA A 1 265 ? 25.612 1.724 4.674 1.00 89.75 265 ALA A C 1
ATOM 2071 O O . ALA A 1 265 ? 25.646 2.094 3.503 1.00 89.75 265 ALA A O 1
ATOM 2072 N N . ASP A 1 266 ? 25.940 0.487 5.054 1.00 90.81 266 ASP A N 1
ATOM 2073 C CA . ASP A 1 266 ? 26.452 -0.549 4.144 1.00 90.81 266 ASP A CA 1
ATOM 2074 C C . ASP A 1 266 ? 25.385 -1.059 3.163 1.00 90.81 266 ASP A C 1
ATOM 2076 O O . ASP A 1 266 ? 25.699 -1.755 2.201 1.00 90.81 266 ASP A O 1
ATOM 2080 N N . LEU A 1 267 ? 24.112 -0.733 3.410 1.00 91.94 267 LEU A N 1
ATOM 2081 C CA . LEU A 1 267 ? 22.964 -1.190 2.629 1.00 91.94 267 LEU A CA 1
ATOM 2082 C C . LEU A 1 267 ? 22.263 -0.050 1.884 1.00 91.94 267 LEU A C 1
ATOM 2084 O O . LEU A 1 267 ? 21.095 -0.191 1.535 1.00 91.94 267 LEU A O 1
ATOM 2088 N N . ARG A 1 268 ? 22.922 1.092 1.652 1.00 86.69 268 ARG A N 1
ATOM 2089 C CA . ARG A 1 268 ? 22.303 2.226 0.935 1.00 86.69 268 ARG A CA 1
ATOM 2090 C C . ARG A 1 268 ? 22.026 1.940 -0.541 1.00 86.69 268 ARG A C 1
ATOM 2092 O O . ARG A 1 268 ? 21.154 2.588 -1.109 1.00 86.69 268 ARG A O 1
ATOM 2099 N N . GLY A 1 269 ? 22.719 0.960 -1.119 1.00 85.94 269 GLY A N 1
ATOM 2100 C CA . GLY A 1 269 ? 22.700 0.683 -2.550 1.00 85.94 269 GLY A CA 1
ATOM 2101 C C . GLY A 1 269 ? 23.338 1.805 -3.373 1.00 85.94 269 GLY A C 1
ATOM 2102 O O . GLY A 1 269 ? 23.582 2.897 -2.859 1.00 85.94 269 GLY A O 1
ATOM 2103 N N . ALA A 1 270 ? 23.653 1.520 -4.634 1.00 86.12 270 ALA A N 1
ATOM 2104 C CA . ALA A 1 270 ? 24.366 2.466 -5.500 1.00 86.12 270 ALA A CA 1
ATOM 2105 C C . ALA A 1 270 ? 23.646 2.724 -6.824 1.00 86.12 270 ALA A C 1
ATOM 2107 O O . ALA A 1 270 ? 23.517 3.871 -7.234 1.00 86.12 270 ALA A O 1
ATOM 2108 N N . THR A 1 271 ? 23.153 1.666 -7.461 1.00 91.12 271 THR A N 1
ATOM 2109 C CA . THR A 1 271 ? 22.640 1.707 -8.832 1.00 91.12 271 THR A CA 1
ATOM 2110 C C . THR A 1 271 ? 21.200 1.228 -8.895 1.00 91.12 271 THR A C 1
ATOM 2112 O O . THR A 1 271 ? 20.706 0.547 -7.992 1.00 91.12 271 THR A O 1
ATOM 2115 N N . LYS A 1 272 ? 20.495 1.561 -9.974 1.00 89.88 272 LYS A N 1
ATOM 2116 C CA . LYS A 1 272 ? 19.129 1.068 -10.199 1.00 89.88 272 LYS A CA 1
ATOM 2117 C C . LYS A 1 272 ? 19.099 -0.438 -10.493 1.00 89.88 272 LYS A C 1
ATOM 2119 O O . LYS A 1 272 ? 18.280 -1.176 -9.937 1.00 89.88 272 LYS A O 1
ATOM 2124 N N . TRP A 1 273 ? 20.000 -0.907 -11.347 1.00 92.44 273 TRP A N 1
ATOM 2125 C CA . TRP A 1 273 ? 20.124 -2.308 -11.738 1.00 92.44 273 TRP A CA 1
ATOM 2126 C C . TRP A 1 273 ? 21.366 -2.947 -11.105 1.00 92.44 273 TRP A C 1
ATOM 2128 O O . TRP A 1 273 ? 22.307 -2.232 -10.752 1.00 92.44 273 TRP A O 1
ATOM 2138 N N . PRO A 1 274 ? 21.435 -4.289 -11.021 1.00 93.56 274 PRO A N 1
ATOM 2139 C CA . PRO A 1 274 ? 22.626 -4.999 -10.550 1.00 93.56 274 PRO A CA 1
ATOM 2140 C C . PRO A 1 274 ? 23.884 -4.724 -11.379 1.00 93.56 274 PRO A C 1
ATOM 2142 O O . PRO A 1 274 ? 24.992 -5.008 -10.939 1.00 93.56 274 PRO A O 1
ATOM 2145 N N . TRP A 1 275 ? 23.708 -4.195 -12.589 1.00 93.69 275 TRP A N 1
ATOM 2146 C CA . TRP A 1 275 ? 24.773 -3.939 -13.551 1.00 93.69 275 TRP A CA 1
ATOM 2147 C C . TRP A 1 275 ? 25.023 -2.456 -13.840 1.00 93.69 275 TRP A C 1
ATOM 2149 O O . TRP A 1 275 ? 25.875 -2.149 -14.665 1.00 93.69 275 TRP A O 1
ATOM 2159 N N . GLY A 1 276 ? 24.300 -1.538 -13.199 1.00 92.38 276 GLY A N 1
ATOM 2160 C CA . GLY A 1 276 ? 24.446 -0.104 -13.444 1.00 92.38 276 GLY A CA 1
ATOM 2161 C C . GLY A 1 276 ? 23.118 0.636 -13.439 1.00 92.38 276 GLY A C 1
ATOM 2162 O O . GLY A 1 276 ? 22.105 0.130 -12.958 1.00 92.38 276 GLY A O 1
ATOM 2163 N N . ASP A 1 277 ? 23.125 1.851 -13.970 1.00 90.06 277 ASP A N 1
ATOM 2164 C CA . ASP A 1 277 ? 21.943 2.716 -13.943 1.00 90.06 277 ASP A CA 1
ATOM 2165 C C . ASP A 1 277 ? 20.984 2.460 -15.095 1.00 90.06 277 ASP A C 1
ATOM 2167 O O . ASP A 1 277 ? 19.782 2.661 -14.924 1.00 90.06 277 ASP A O 1
ATOM 2171 N N . ASN A 1 278 ? 21.494 1.921 -16.207 1.00 93.31 278 ASN A N 1
ATOM 2172 C CA . ASN A 1 278 ? 20.716 1.786 -17.426 1.00 93.31 278 ASN A CA 1
ATOM 2173 C C . ASN A 1 278 ? 20.510 0.332 -17.849 1.00 93.31 278 ASN A C 1
ATOM 2175 O O . ASN A 1 278 ? 21.415 -0.508 -17.776 1.00 93.31 278 ASN A O 1
ATOM 2179 N N . LEU A 1 279 ? 19.305 0.042 -18.329 1.00 94.56 279 LEU A N 1
ATOM 2180 C CA . LEU A 1 279 ? 18.984 -1.228 -18.976 1.00 94.56 279 LEU A CA 1
ATOM 2181 C C . LEU A 1 279 ? 19.484 -1.260 -20.421 1.00 94.56 279 LEU A C 1
ATOM 2183 O O . LEU A 1 279 ? 20.012 -2.276 -20.876 1.00 94.56 279 LEU A O 1
ATOM 2187 N N . LEU A 1 280 ? 19.284 -0.150 -21.131 1.00 96.25 280 LEU A N 1
ATOM 2188 C CA . LEU A 1 280 ? 19.706 0.047 -22.509 1.00 96.25 280 LEU A CA 1
ATOM 2189 C C . LEU A 1 280 ? 20.933 0.958 -22.537 1.00 96.25 280 LEU A C 1
ATOM 2191 O O . LEU A 1 280 ? 21.043 1.898 -21.754 1.00 96.25 280 LEU A O 1
ATOM 2195 N N . ILE A 1 281 ? 21.864 0.672 -23.436 1.00 96.38 281 ILE A N 1
ATOM 2196 C CA . ILE A 1 281 ? 23.119 1.401 -23.593 1.00 96.38 281 ILE A CA 1
ATOM 2197 C C . ILE A 1 281 ? 23.133 2.034 -24.982 1.00 96.38 281 ILE A C 1
ATOM 2199 O O . ILE A 1 281 ? 22.900 1.323 -25.964 1.00 96.38 281 ILE A O 1
ATOM 2203 N N . PRO A 1 282 ? 23.387 3.350 -25.090 1.00 96.62 282 PRO A N 1
ATOM 2204 C CA . PRO A 1 282 ? 23.452 4.016 -26.381 1.00 96.62 282 PRO A CA 1
ATOM 2205 C C . PRO A 1 282 ? 24.618 3.462 -27.199 1.00 96.62 282 PRO A C 1
ATOM 2207 O O . PRO A 1 282 ? 25.710 3.250 -26.670 1.00 96.62 282 PRO A O 1
ATOM 2210 N N . HIS A 1 283 ? 24.388 3.225 -28.491 1.00 95.69 283 HIS A N 1
ATOM 2211 C CA . HIS A 1 283 ? 25.473 2.879 -29.408 1.00 95.69 283 HIS A CA 1
ATOM 2212 C C . HIS A 1 283 ? 26.425 4.069 -29.599 1.00 95.69 283 HIS A C 1
ATOM 2214 O O . HIS A 1 283 ? 27.640 3.891 -29.568 1.00 95.69 283 HIS A O 1
ATOM 2220 N N . ASP A 1 284 ? 25.855 5.272 -29.718 1.00 93.62 284 ASP A N 1
ATOM 2221 C CA . ASP A 1 284 ? 26.562 6.552 -29.722 1.00 93.62 284 ASP A CA 1
ATOM 2222 C C . ASP A 1 284 ? 26.034 7.437 -28.570 1.00 93.62 284 ASP A C 1
ATOM 2224 O O . ASP A 1 284 ? 24.842 7.752 -28.540 1.00 93.62 284 ASP A O 1
ATOM 2228 N N . PRO A 1 285 ? 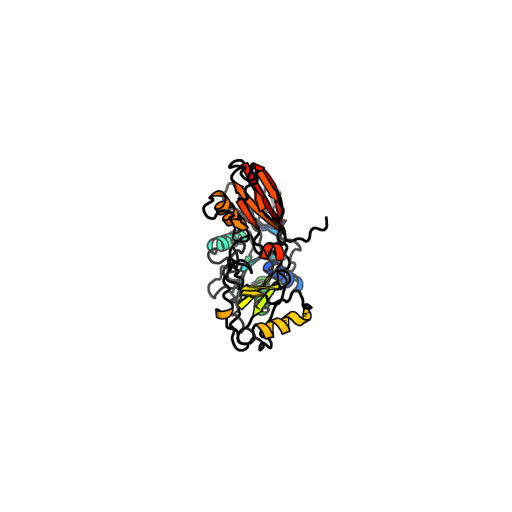26.873 7.845 -27.595 1.00 89.69 285 PRO A N 1
ATOM 2229 C CA . PRO A 1 285 ? 26.438 8.623 -26.435 1.00 89.69 285 PRO A CA 1
ATOM 2230 C C . PRO A 1 285 ? 25.949 10.043 -26.757 1.00 89.69 285 PRO A C 1
ATOM 2232 O O . PRO A 1 285 ? 25.317 10.651 -25.893 1.00 89.69 285 PRO A O 1
ATOM 2235 N N . VAL A 1 286 ? 26.237 10.594 -27.945 1.00 93.75 286 VAL A N 1
ATOM 2236 C CA . VAL A 1 286 ? 25.725 11.920 -28.351 1.00 93.75 286 VAL A CA 1
ATOM 2237 C C . VAL A 1 286 ? 24.415 11.848 -29.141 1.00 93.75 286 VAL A C 1
ATOM 2239 O O . VAL A 1 286 ? 23.846 12.881 -29.496 1.00 93.75 286 VAL A O 1
ATOM 2242 N N . ASP A 1 287 ? 23.916 10.642 -29.401 1.00 94.44 287 ASP A N 1
ATOM 2243 C CA . ASP A 1 287 ? 22.679 10.408 -30.132 1.00 94.44 287 ASP A CA 1
ATOM 2244 C C . ASP A 1 287 ? 21.453 10.768 -29.278 1.00 94.44 287 ASP A C 1
ATOM 2246 O O . ASP A 1 287 ? 21.137 10.122 -28.276 1.00 94.44 287 ASP A O 1
ATOM 2250 N N . VAL A 1 288 ? 20.740 11.816 -29.700 1.00 93.62 288 VAL A N 1
ATOM 2251 C CA . VAL A 1 288 ? 19.564 12.349 -28.996 1.00 93.62 288 VAL A CA 1
ATOM 2252 C C . VAL A 1 288 ? 18.453 11.305 -28.878 1.00 93.62 288 VAL A C 1
ATOM 2254 O O . VAL A 1 288 ? 17.823 11.202 -27.826 1.00 93.62 288 VAL A O 1
ATOM 2257 N N . LEU A 1 289 ? 18.237 10.502 -29.924 1.00 93.88 289 LEU A N 1
ATOM 2258 C CA . LEU A 1 289 ? 17.220 9.453 -29.906 1.00 93.88 289 LEU A CA 1
ATOM 2259 C C . LEU A 1 289 ? 17.609 8.341 -28.929 1.00 93.88 289 LEU A C 1
ATOM 2261 O O . LEU A 1 289 ? 16.766 7.852 -28.178 1.00 93.88 289 LEU A O 1
ATOM 2265 N N . ALA A 1 290 ? 18.888 7.959 -28.906 1.00 95.88 290 ALA A N 1
ATOM 2266 C CA . ALA A 1 290 ? 19.375 6.966 -27.956 1.00 95.88 290 ALA A CA 1
ATOM 2267 C C . ALA A 1 290 ? 19.197 7.451 -26.509 1.00 95.88 290 ALA A C 1
ATOM 2269 O O . ALA A 1 290 ? 18.734 6.689 -25.662 1.00 95.88 290 ALA A O 1
ATOM 2270 N N . ALA A 1 291 ? 19.482 8.727 -26.233 1.00 94.44 291 ALA A N 1
ATOM 2271 C CA . ALA A 1 291 ? 19.259 9.327 -24.920 1.00 94.44 291 ALA A CA 1
ATOM 2272 C C . ALA A 1 291 ? 17.772 9.326 -24.509 1.00 94.44 291 ALA A C 1
ATOM 2274 O O . ALA A 1 291 ? 17.464 8.996 -23.362 1.00 94.44 291 ALA A O 1
ATOM 2275 N N . GLU A 1 292 ? 16.850 9.636 -25.431 1.00 94.38 292 GLU A N 1
ATOM 2276 C CA . GLU A 1 292 ? 15.401 9.555 -25.185 1.00 94.38 292 GLU A CA 1
ATOM 2277 C C . GLU A 1 292 ? 14.970 8.122 -24.847 1.00 94.38 292 GLU A C 1
ATOM 2279 O O . GLU A 1 292 ? 14.285 7.899 -23.846 1.00 94.38 292 GLU A O 1
ATOM 2284 N N . ILE A 1 293 ? 15.414 7.142 -25.640 1.00 95.88 293 ILE A N 1
ATOM 2285 C CA . ILE A 1 293 ? 15.097 5.725 -25.434 1.00 95.88 293 ILE A CA 1
ATOM 2286 C C . ILE A 1 293 ? 15.604 5.240 -24.075 1.00 95.88 293 ILE A C 1
ATOM 2288 O O . ILE A 1 293 ? 14.852 4.600 -23.339 1.00 95.88 293 ILE A O 1
ATOM 2292 N N . VAL A 1 294 ? 16.852 5.556 -23.720 1.00 95.44 294 VAL A N 1
ATOM 2293 C CA . VAL A 1 294 ? 17.431 5.175 -22.424 1.00 95.44 294 VAL A CA 1
ATOM 2294 C C . VAL A 1 294 ? 16.613 5.787 -21.289 1.00 95.44 294 VAL A C 1
ATOM 2296 O O . VAL A 1 294 ? 16.145 5.053 -20.418 1.00 95.44 294 VAL A O 1
ATOM 2299 N N . ALA A 1 295 ? 16.333 7.093 -21.340 1.00 93.06 295 ALA A N 1
ATOM 2300 C CA . ALA A 1 295 ? 15.541 7.778 -20.319 1.00 93.06 295 ALA A CA 1
ATOM 2301 C C . ALA A 1 295 ? 14.121 7.198 -20.170 1.00 93.06 295 ALA A C 1
ATOM 2303 O O . ALA A 1 295 ? 13.636 7.026 -19.049 1.00 93.06 295 ALA A O 1
ATOM 2304 N N . ALA A 1 296 ? 13.460 6.858 -21.281 1.00 93.00 296 ALA A N 1
ATOM 2305 C CA . ALA A 1 296 ? 12.137 6.237 -21.271 1.00 93.00 296 ALA A CA 1
ATOM 2306 C C . ALA A 1 296 ? 12.175 4.813 -20.691 1.00 93.00 296 ALA A C 1
ATOM 2308 O O . ALA A 1 296 ? 11.322 4.451 -19.872 1.00 93.00 296 ALA A O 1
ATOM 2309 N N . SER A 1 297 ? 13.184 4.025 -21.071 1.00 92.44 297 SER A N 1
ATOM 2310 C CA . SER A 1 297 ? 13.390 2.666 -20.563 1.00 92.44 297 SER A CA 1
ATOM 2311 C C . SER A 1 297 ? 13.700 2.646 -19.067 1.00 92.44 297 SER A C 1
ATOM 2313 O O . SER A 1 297 ? 13.288 1.725 -18.361 1.00 92.44 297 SER A O 1
ATOM 2315 N N . ASP A 1 298 ? 14.344 3.703 -18.564 1.00 87.06 298 ASP A N 1
ATOM 2316 C CA . ASP A 1 298 ? 14.793 3.799 -17.183 1.00 87.06 298 ASP A CA 1
ATOM 2317 C C . ASP A 1 298 ? 13.900 4.631 -16.256 1.00 87.06 298 ASP A C 1
ATOM 2319 O O . ASP A 1 298 ? 14.258 4.889 -15.102 1.00 87.06 298 ASP A O 1
ATOM 2323 N N . HIS A 1 299 ? 12.676 4.925 -16.689 1.00 87.25 299 HIS A N 1
ATOM 2324 C CA . HIS A 1 299 ? 11.650 5.549 -15.858 1.00 87.25 299 HIS A CA 1
ATOM 2325 C C . HIS A 1 299 ? 11.438 4.813 -14.512 1.00 87.25 299 HIS A C 1
ATOM 2327 O O . HIS A 1 299 ? 11.547 3.589 -14.432 1.00 87.25 299 HIS A O 1
ATOM 2333 N N . GLU A 1 300 ? 11.049 5.538 -13.450 1.00 79.12 300 GLU A N 1
ATOM 2334 C CA . GLU A 1 300 ? 10.921 5.029 -12.061 1.00 79.12 300 GLU A CA 1
ATOM 2335 C C . GLU A 1 300 ? 9.998 3.804 -11.894 1.00 79.12 300 GLU A C 1
ATOM 2337 O O . GLU A 1 300 ? 10.082 3.073 -10.910 1.00 79.12 300 GLU A O 1
ATOM 2342 N N . LYS A 1 301 ? 9.101 3.581 -12.859 1.00 79.44 301 LYS A N 1
ATOM 2343 C CA . LYS A 1 301 ? 8.158 2.451 -12.876 1.00 79.44 301 LYS A CA 1
ATOM 2344 C C . LYS A 1 301 ? 8.754 1.179 -13.480 1.00 79.44 301 LYS A C 1
ATOM 2346 O O . LYS A 1 301 ? 8.229 0.101 -13.212 1.00 79.44 301 LYS A O 1
ATOM 2351 N N . GLN A 1 302 ? 9.815 1.316 -14.274 1.00 84.81 302 GLN A N 1
ATOM 2352 C CA . GLN A 1 302 ? 10.520 0.204 -14.897 1.00 84.81 302 GLN A CA 1
ATOM 2353 C C . GLN A 1 302 ? 11.607 -0.251 -13.944 1.00 84.81 302 GLN A C 1
ATOM 2355 O O . GLN A 1 302 ? 12.661 0.374 -13.820 1.00 84.81 302 GLN A O 1
ATOM 2360 N N . THR A 1 303 ? 11.311 -1.310 -13.207 1.00 84.12 303 THR A N 1
ATOM 2361 C CA . THR A 1 303 ? 12.211 -1.864 -12.204 1.00 84.12 303 THR A CA 1
ATOM 2362 C C . THR A 1 303 ? 12.486 -3.322 -12.510 1.00 84.12 303 THR A C 1
ATOM 2364 O O . THR A 1 303 ? 11.731 -3.993 -13.210 1.00 84.12 303 THR A O 1
ATOM 2367 N N . ILE A 1 304 ? 13.540 -3.845 -11.889 1.00 87.94 304 ILE A N 1
ATOM 2368 C CA . ILE A 1 304 ? 13.876 -5.268 -11.924 1.00 87.94 304 ILE A CA 1
ATOM 2369 C C . ILE A 1 304 ? 12.770 -6.183 -11.367 1.00 87.94 304 ILE A C 1
ATOM 2371 O O . ILE A 1 304 ? 12.873 -7.401 -11.451 1.00 87.94 304 ILE A O 1
ATOM 2375 N N . ASP A 1 305 ? 11.723 -5.627 -10.765 1.00 83.44 305 ASP A N 1
ATOM 2376 C CA . ASP A 1 305 ? 10.601 -6.389 -10.219 1.00 83.44 305 ASP A CA 1
ATOM 2377 C C . ASP A 1 305 ? 9.587 -6.804 -11.288 1.00 83.44 305 ASP A C 1
ATOM 2379 O O . ASP A 1 305 ? 8.649 -7.532 -10.988 1.00 83.44 305 ASP A O 1
ATOM 2383 N N . ARG A 1 306 ? 9.723 -6.297 -12.514 1.00 85.62 306 ARG A N 1
ATOM 2384 C CA . ARG A 1 306 ? 8.842 -6.633 -13.628 1.00 85.62 306 ARG A CA 1
ATOM 2385 C C . ARG A 1 306 ? 9.489 -7.720 -14.464 1.00 85.62 306 ARG A C 1
ATOM 2387 O O . ARG A 1 306 ? 10.622 -7.553 -14.915 1.00 85.62 306 ARG A O 1
ATOM 2394 N N . ILE A 1 307 ? 8.778 -8.829 -14.657 1.00 89.19 307 ILE A N 1
ATOM 2395 C CA . ILE A 1 307 ? 9.170 -9.806 -15.678 1.00 89.19 307 ILE A CA 1
ATOM 2396 C C . ILE A 1 307 ? 9.032 -9.151 -17.053 1.00 89.19 307 ILE A C 1
ATOM 2398 O O . ILE A 1 307 ? 9.970 -9.223 -17.842 1.00 89.19 307 ILE A O 1
ATOM 2402 N N . ASP A 1 308 ? 7.929 -8.425 -17.260 1.00 90.75 308 ASP A N 1
ATOM 2403 C CA . ASP A 1 308 ? 7.605 -7.740 -18.509 1.00 90.75 308 ASP A CA 1
ATOM 2404 C C . ASP A 1 308 ? 7.236 -6.283 -18.264 1.00 90.75 308 ASP A C 1
ATOM 2406 O O . ASP A 1 308 ? 6.483 -5.946 -17.343 1.00 90.75 308 ASP A O 1
ATOM 2410 N N . PHE A 1 309 ? 7.720 -5.405 -19.134 1.00 92.44 309 PHE A N 1
ATOM 2411 C CA . PHE A 1 309 ? 7.278 -4.023 -19.178 1.00 92.44 309 PHE A CA 1
ATOM 2412 C C . PHE A 1 309 ? 7.460 -3.422 -20.565 1.00 92.44 309 PHE A C 1
ATOM 2414 O O . PHE A 1 309 ? 8.091 -3.991 -21.451 1.00 92.44 309 PHE A O 1
ATOM 2421 N N . TRP A 1 310 ? 6.885 -2.243 -20.756 1.00 94.31 310 TRP A N 1
ATOM 2422 C CA . TRP A 1 310 ? 7.021 -1.489 -21.988 1.00 94.31 310 TRP A CA 1
ATOM 2423 C C . TRP A 1 310 ? 7.186 -0.008 -21.687 1.00 94.31 310 TRP A C 1
ATOM 2425 O O . TRP A 1 310 ? 6.743 0.484 -20.646 1.00 94.31 310 TRP A O 1
ATOM 2435 N N . PHE A 1 311 ? 7.805 0.699 -22.617 1.00 95.12 311 PHE A N 1
ATOM 2436 C CA . PHE A 1 311 ? 7.928 2.149 -22.617 1.00 95.12 311 PHE A CA 1
ATOM 2437 C C . PHE A 1 311 ? 7.686 2.675 -24.033 1.00 95.12 311 PHE A C 1
ATOM 2439 O O . PHE A 1 311 ? 7.576 1.900 -24.984 1.00 95.12 311 PHE A O 1
ATOM 2446 N N . THR A 1 312 ? 7.535 3.988 -24.167 1.00 94.69 312 THR A N 1
ATOM 2447 C CA . THR A 1 312 ? 7.208 4.627 -25.444 1.00 94.69 312 THR A CA 1
ATOM 2448 C C . THR A 1 312 ? 8.178 5.744 -25.753 1.00 94.69 312 THR A C 1
ATOM 2450 O O . THR A 1 312 ? 8.566 6.479 -24.844 1.00 94.69 312 THR A O 1
ATOM 2453 N N . VAL A 1 313 ? 8.492 5.902 -27.032 1.00 94.19 313 VAL A N 1
ATOM 2454 C CA . VAL A 1 313 ? 9.245 7.036 -27.578 1.00 94.19 313 VAL A CA 1
ATOM 2455 C C . VAL A 1 313 ? 8.445 7.692 -28.691 1.00 94.19 313 VAL A C 1
ATOM 2457 O O . VAL A 1 313 ? 7.648 7.030 -29.361 1.00 94.19 313 VAL A O 1
ATOM 2460 N N . SER A 1 314 ? 8.595 9.003 -28.844 1.00 92.06 314 SER A N 1
ATOM 2461 C CA . SER A 1 314 ? 7.789 9.754 -29.811 1.00 92.06 314 SER A CA 1
ATOM 2462 C C . SER A 1 314 ? 8.260 9.479 -31.239 1.00 92.06 314 SER A C 1
ATOM 2464 O O . SER A 1 314 ? 9.451 9.310 -31.473 1.00 92.06 314 SER A O 1
ATOM 2466 N N . GLY A 1 315 ? 7.337 9.479 -32.203 1.00 89.50 315 GLY A N 1
ATOM 2467 C CA . GLY A 1 315 ? 7.661 9.308 -33.620 1.00 89.50 315 GLY A CA 1
ATOM 2468 C C . GLY A 1 315 ? 7.816 7.853 -34.070 1.00 89.50 315 GLY A C 1
ATOM 2469 O O . GLY A 1 315 ? 7.430 6.922 -33.370 1.00 89.50 315 GLY A O 1
ATOM 2470 N N . ASP A 1 316 ? 8.353 7.691 -35.281 1.00 89.69 316 ASP A N 1
ATOM 2471 C CA . ASP A 1 316 ? 8.593 6.413 -35.964 1.00 89.69 316 ASP A CA 1
ATOM 2472 C C . ASP A 1 316 ? 10.073 6.326 -36.366 1.00 89.69 316 ASP A C 1
ATOM 2474 O O . ASP A 1 316 ? 10.450 6.509 -37.524 1.00 89.69 316 ASP A O 1
ATOM 2478 N N . HIS A 1 317 ? 10.945 6.201 -35.364 1.00 86.38 317 HIS A N 1
ATOM 2479 C CA . HIS A 1 317 ? 12.394 6.321 -35.547 1.00 86.38 317 HIS A CA 1
ATOM 2480 C C . HIS A 1 317 ? 13.120 4.970 -35.593 1.00 86.38 317 HIS A C 1
ATOM 2482 O O . HIS A 1 317 ? 14.205 4.873 -36.172 1.00 86.38 317 HIS A O 1
ATOM 2488 N N . ILE A 1 318 ? 12.538 3.929 -34.996 1.00 93.44 318 ILE A N 1
ATOM 2489 C CA . ILE A 1 318 ? 13.069 2.565 -35.003 1.00 93.44 318 ILE A CA 1
ATOM 2490 C C . ILE A 1 318 ? 12.486 1.808 -36.192 1.00 93.44 318 ILE A C 1
ATOM 2492 O O . ILE A 1 318 ? 11.302 1.497 -36.211 1.00 93.44 318 ILE A O 1
ATOM 2496 N N . ALA A 1 319 ? 13.315 1.481 -37.179 1.00 91.00 319 ALA A N 1
ATOM 2497 C CA . ALA A 1 319 ? 12.850 0.777 -38.375 1.00 91.00 319 ALA A CA 1
ATOM 2498 C C . ALA A 1 319 ? 12.944 -0.749 -38.236 1.00 91.00 319 ALA A C 1
ATOM 2500 O O . ALA A 1 319 ? 12.191 -1.485 -38.873 1.00 91.00 319 ALA A O 1
ATOM 2501 N N . LYS A 1 320 ? 13.901 -1.232 -37.437 1.00 94.56 320 LYS A N 1
ATOM 2502 C CA . LYS A 1 320 ? 14.180 -2.654 -37.214 1.00 94.56 320 LYS A CA 1
ATOM 2503 C C . LYS A 1 320 ? 14.572 -2.878 -35.757 1.00 94.56 320 LYS A C 1
ATOM 2505 O O . LYS A 1 320 ? 15.062 -1.973 -35.086 1.00 94.56 320 LYS A O 1
ATOM 2510 N N . TRP A 1 321 ? 14.396 -4.096 -35.265 1.00 96.81 321 TRP A N 1
ATOM 2511 C CA . TRP A 1 321 ? 14.848 -4.482 -33.933 1.00 96.81 321 TRP A CA 1
ATOM 2512 C C . TRP A 1 321 ? 15.234 -5.960 -33.901 1.00 96.81 321 TRP A C 1
ATOM 2514 O O . TRP A 1 321 ? 14.795 -6.757 -34.729 1.00 96.81 321 TRP A O 1
ATOM 2524 N N . SER A 1 322 ? 16.084 -6.305 -32.943 1.00 96.56 322 SER A N 1
ATOM 2525 C CA . SER A 1 322 ? 16.405 -7.674 -32.553 1.00 96.56 322 SER A CA 1
ATOM 2526 C C . SER A 1 322 ? 16.149 -7.831 -31.059 1.00 96.56 322 SER A C 1
ATOM 2528 O O . SER A 1 322 ? 15.898 -6.851 -30.356 1.00 96.56 322 SER A O 1
ATOM 2530 N N . SER A 1 323 ? 16.294 -9.045 -30.532 1.00 96.38 323 SER A N 1
ATOM 2531 C CA . SER A 1 323 ? 16.159 -9.276 -29.093 1.00 96.38 323 SER A CA 1
ATOM 2532 C C . SER A 1 323 ? 17.179 -8.513 -28.231 1.00 96.38 323 SER A C 1
ATOM 2534 O O . SER A 1 323 ? 17.038 -8.469 -27.009 1.00 96.38 323 SER A O 1
ATOM 2536 N N . GLU A 1 324 ? 18.207 -7.928 -28.852 1.00 97.50 324 GLU A N 1
ATOM 2537 C CA . GLU A 1 324 ? 19.354 -7.306 -28.187 1.00 97.50 324 GLU A CA 1
ATOM 2538 C C . GLU A 1 324 ? 19.560 -5.834 -28.567 1.00 97.50 324 GLU A C 1
ATOM 2540 O O . GLU A 1 324 ? 20.276 -5.138 -27.851 1.00 97.50 324 GLU A O 1
ATOM 2545 N N . ALA A 1 325 ? 18.945 -5.332 -29.644 1.00 97.69 325 ALA A N 1
ATOM 2546 C CA . ALA A 1 325 ? 19.173 -3.966 -30.115 1.00 97.69 325 ALA A CA 1
ATOM 2547 C C . ALA A 1 325 ? 17.972 -3.356 -30.853 1.00 97.69 325 ALA A C 1
ATOM 2549 O O . ALA A 1 325 ? 17.180 -4.056 -31.488 1.00 97.69 325 ALA A O 1
ATOM 2550 N N . LEU A 1 326 ? 17.893 -2.023 -30.822 1.00 97.94 326 LEU A N 1
ATOM 2551 C CA . LEU A 1 326 ? 17.006 -1.225 -31.675 1.00 97.94 326 LEU A CA 1
ATOM 2552 C C . LEU A 1 326 ? 17.829 -0.582 -32.792 1.00 97.94 326 LEU A C 1
ATOM 2554 O O . LEU A 1 326 ? 18.903 -0.034 -32.535 1.00 97.94 326 LEU A O 1
ATOM 2558 N N . LEU A 1 327 ? 17.330 -0.650 -34.025 1.00 97.06 327 LEU A N 1
ATOM 2559 C CA . LEU A 1 327 ? 18.080 -0.342 -35.240 1.00 97.06 327 LEU A CA 1
ATOM 2560 C C . LEU A 1 327 ? 17.341 0.694 -36.098 1.00 97.06 327 LEU A C 1
ATOM 2562 O O . LEU A 1 327 ? 16.110 0.703 -36.212 1.00 97.06 327 LEU A O 1
ATOM 2566 N N . ARG A 1 328 ? 18.125 1.543 -36.757 1.00 94.00 328 ARG A N 1
ATOM 2567 C CA . ARG A 1 328 ? 17.666 2.446 -37.818 1.00 94.00 328 ARG A CA 1
ATOM 2568 C C . ARG A 1 328 ? 17.380 1.687 -39.118 1.00 94.00 328 ARG A C 1
ATOM 2570 O O . ARG A 1 328 ? 17.631 0.487 -39.236 1.00 94.00 328 ARG A O 1
ATOM 2577 N N . ALA A 1 329 ? 16.854 2.398 -40.117 1.00 92.12 329 ALA A N 1
ATOM 2578 C CA . ALA A 1 329 ? 16.542 1.833 -41.435 1.00 92.12 329 ALA A CA 1
ATOM 2579 C C . ALA A 1 329 ? 17.784 1.309 -42.178 1.00 92.12 329 ALA A C 1
ATOM 2581 O O . ALA A 1 329 ? 17.696 0.313 -42.894 1.00 92.12 329 ALA A O 1
ATOM 2582 N N . ASP A 1 330 ? 18.931 1.952 -41.960 1.00 92.62 330 ASP A N 1
ATOM 2583 C CA . ASP A 1 330 ? 20.250 1.563 -42.469 1.00 92.62 330 ASP A CA 1
ATOM 2584 C C . ASP A 1 330 ? 20.929 0.466 -41.627 1.00 92.62 330 ASP A C 1
ATOM 2586 O O . ASP A 1 330 ? 22.093 0.158 -41.853 1.00 92.62 330 ASP A O 1
ATOM 2590 N N . GLU A 1 331 ? 20.207 -0.120 -40.665 1.00 92.00 331 GLU A N 1
ATOM 2591 C CA . GLU A 1 331 ? 20.693 -1.136 -39.721 1.00 92.00 331 GLU A CA 1
ATOM 2592 C C . GLU A 1 331 ? 21.740 -0.633 -38.715 1.00 92.00 331 GLU A C 1
ATOM 2594 O O . GLU A 1 331 ? 22.283 -1.425 -37.945 1.00 92.00 331 GLU A O 1
ATOM 2599 N N . THR A 1 332 ? 21.971 0.680 -38.632 1.00 93.88 332 THR A N 1
ATOM 2600 C CA . THR A 1 332 ? 22.816 1.261 -37.584 1.00 93.88 332 THR A CA 1
ATOM 2601 C C . THR A 1 332 ? 22.125 1.118 -36.217 1.00 93.88 332 THR A C 1
ATOM 2603 O O . THR A 1 332 ? 20.979 1.565 -36.064 1.00 93.88 332 THR A O 1
ATOM 2606 N N . PRO A 1 333 ? 22.783 0.538 -35.192 1.00 96.06 333 PRO A N 1
ATOM 2607 C CA . PRO A 1 333 ? 22.221 0.459 -33.847 1.00 96.06 333 PRO A CA 1
ATOM 2608 C C . PRO A 1 333 ? 22.019 1.832 -33.211 1.00 96.06 333 PRO A C 1
ATOM 2610 O O . PRO A 1 333 ? 22.879 2.706 -33.294 1.00 96.06 333 PRO A O 1
ATOM 2613 N N . VAL A 1 334 ? 20.885 2.001 -32.536 1.00 97.06 334 VAL A N 1
ATOM 2614 C CA . VAL A 1 334 ? 20.579 3.176 -31.706 1.00 97.06 334 VAL A CA 1
ATOM 2615 C C . VAL A 1 334 ? 20.948 2.877 -30.255 1.00 97.06 334 VAL A C 1
ATOM 2617 O O . VAL A 1 334 ? 21.717 3.603 -29.627 1.00 97.06 334 VAL A O 1
ATOM 2620 N N . VAL A 1 335 ? 20.444 1.757 -29.737 1.00 98.00 335 VAL A N 1
ATOM 2621 C CA . VAL A 1 335 ? 20.725 1.256 -28.387 1.00 98.00 335 VAL A CA 1
ATOM 2622 C C . VAL A 1 335 ? 20.877 -0.262 -28.398 1.00 98.00 335 VAL A C 1
ATOM 2624 O O . VAL A 1 335 ? 20.296 -0.949 -29.241 1.00 98.00 335 VAL A O 1
ATOM 2627 N N . HIS A 1 336 ? 21.604 -0.773 -27.407 1.00 97.69 336 HIS A N 1
ATOM 2628 C CA . HIS A 1 336 ? 21.778 -2.196 -27.121 1.00 97.69 336 HIS A CA 1
ATOM 2629 C C . HIS A 1 336 ? 21.283 -2.513 -25.713 1.00 97.69 336 HIS A C 1
ATOM 2631 O O . HIS A 1 336 ? 21.433 -1.701 -24.801 1.00 97.69 336 HIS A O 1
ATOM 2637 N N . VAL A 1 337 ? 20.740 -3.705 -25.496 1.00 96.81 337 VAL A N 1
ATOM 2638 C CA . VAL A 1 337 ? 20.464 -4.206 -24.146 1.00 96.81 337 VAL A CA 1
ATOM 2639 C C . VAL A 1 337 ? 21.797 -4.451 -23.438 1.00 96.81 337 VAL A C 1
ATOM 2641 O O . VAL A 1 337 ? 22.698 -5.084 -23.989 1.00 96.81 337 VAL A O 1
ATOM 2644 N N . HIS A 1 338 ? 21.937 -3.967 -22.203 1.00 96.56 338 HIS A N 1
ATOM 2645 C CA . HIS A 1 338 ? 23.155 -4.158 -21.421 1.00 96.56 338 HIS A CA 1
ATOM 2646 C C . HIS A 1 338 ? 23.505 -5.655 -21.311 1.00 96.56 338 HIS A C 1
ATOM 2648 O O . HIS A 1 338 ? 22.651 -6.476 -20.975 1.00 96.56 338 HIS A O 1
ATOM 2654 N N . THR A 1 339 ? 24.767 -6.043 -21.528 1.00 95.50 339 THR A N 1
ATOM 2655 C CA . THR A 1 339 ? 25.173 -7.464 -21.601 1.00 95.50 339 THR A CA 1
ATOM 2656 C C . THR A 1 339 ? 24.814 -8.259 -20.342 1.00 95.50 339 THR A C 1
ATOM 2658 O O . THR A 1 339 ? 24.372 -9.403 -20.418 1.00 95.50 339 THR A O 1
ATOM 2661 N N . ALA A 1 340 ? 24.938 -7.652 -19.161 1.00 93.19 340 ALA A N 1
ATOM 2662 C CA . ALA A 1 340 ? 24.516 -8.297 -17.916 1.00 93.19 340 ALA A CA 1
ATOM 2663 C C . ALA A 1 340 ? 22.984 -8.414 -17.783 1.00 93.19 340 ALA A C 1
ATOM 2665 O O . ALA A 1 340 ? 22.505 -9.367 -17.171 1.00 93.19 340 ALA A O 1
ATOM 2666 N N . ALA A 1 341 ? 22.215 -7.502 -18.388 1.00 93.62 341 ALA A N 1
ATOM 2667 C CA . ALA A 1 341 ? 20.761 -7.622 -18.472 1.00 93.62 341 ALA A CA 1
ATOM 2668 C C . ALA A 1 341 ? 20.369 -8.780 -19.399 1.00 93.62 341 ALA A C 1
ATOM 2670 O O . ALA A 1 341 ? 19.495 -9.573 -19.044 1.00 93.62 341 ALA A O 1
ATOM 2671 N N . LEU A 1 342 ? 21.085 -8.950 -20.522 1.00 93.81 342 LEU A N 1
ATOM 2672 C CA . LEU A 1 342 ? 20.943 -10.121 -21.390 1.00 93.81 342 LEU A CA 1
ATOM 2673 C C . LEU A 1 342 ? 21.238 -11.417 -20.618 1.00 93.81 342 LEU A C 1
ATOM 2675 O O . LEU A 1 342 ? 20.466 -12.376 -20.689 1.00 93.81 342 LEU A O 1
ATOM 2679 N N . GLY A 1 343 ? 22.312 -11.437 -19.825 1.00 89.69 343 GLY A N 1
ATOM 2680 C CA . GLY A 1 343 ? 22.646 -12.558 -18.937 1.00 89.69 343 GLY A CA 1
ATOM 2681 C C . GLY A 1 343 ? 21.605 -12.816 -17.837 1.00 89.69 343 GLY A C 1
ATOM 2682 O O . GLY A 1 343 ? 21.487 -13.940 -17.354 1.00 89.69 343 GLY A O 1
ATOM 2683 N N . ALA A 1 344 ? 20.825 -11.800 -17.461 1.00 87.94 344 ALA A N 1
ATOM 2684 C CA . ALA A 1 344 ? 19.689 -11.910 -16.546 1.00 87.94 344 ALA A CA 1
ATOM 2685 C C . ALA A 1 344 ? 18.357 -12.247 -17.250 1.00 87.94 344 ALA A C 1
ATOM 2687 O O . ALA A 1 344 ? 17.331 -12.340 -16.579 1.00 87.94 344 ALA A O 1
ATOM 2688 N N . GLY A 1 345 ? 18.372 -12.442 -18.573 1.00 91.25 345 GLY A N 1
ATOM 2689 C CA . GLY A 1 345 ? 17.223 -12.875 -19.371 1.00 91.25 345 GLY A CA 1
ATOM 2690 C C . GLY A 1 345 ? 16.443 -11.758 -20.061 1.00 91.25 345 GLY A C 1
ATOM 2691 O O . GLY A 1 345 ? 15.609 -12.070 -20.899 1.00 91.25 345 GLY A O 1
ATOM 2692 N N . TYR A 1 346 ? 16.726 -10.479 -19.793 1.00 93.38 346 TYR A N 1
ATOM 2693 C CA . TYR A 1 346 ? 16.002 -9.380 -20.443 1.00 93.38 346 TYR A CA 1
ATOM 2694 C C . TYR A 1 346 ? 16.279 -9.347 -21.945 1.00 93.38 346 TYR A C 1
ATOM 2696 O O . TYR A 1 346 ? 17.434 -9.439 -22.359 1.00 93.38 346 TYR A O 1
ATOM 2704 N N . ARG A 1 347 ? 15.233 -9.214 -22.755 1.00 96.44 347 ARG A N 1
ATOM 2705 C CA . ARG A 1 347 ? 15.267 -9.095 -24.215 1.00 96.44 347 ARG A CA 1
ATOM 2706 C C . ARG A 1 347 ? 14.225 -8.086 -24.669 1.00 96.44 347 ARG A C 1
ATOM 2708 O O . ARG A 1 347 ? 13.176 -7.958 -24.040 1.00 96.44 347 ARG A O 1
ATOM 2715 N N . ILE A 1 348 ? 14.494 -7.408 -25.779 1.00 97.50 348 ILE A N 1
ATOM 2716 C CA . ILE A 1 348 ? 13.444 -6.704 -26.521 1.00 97.50 348 ILE A CA 1
ATOM 2717 C C . ILE A 1 348 ? 12.577 -7.781 -27.177 1.00 97.50 348 ILE A C 1
ATOM 2719 O O . ILE A 1 348 ? 13.107 -8.697 -27.804 1.00 97.50 348 ILE A O 1
ATOM 2723 N N . VAL A 1 349 ? 11.264 -7.713 -26.987 1.00 97.06 349 VAL A N 1
ATOM 2724 C CA . VAL A 1 349 ? 10.336 -8.753 -27.472 1.00 97.06 349 VAL A CA 1
ATOM 2725 C C . VAL A 1 349 ? 9.277 -8.230 -28.426 1.00 97.06 349 VAL A C 1
ATOM 2727 O O . VAL A 1 349 ? 8.656 -9.027 -29.120 1.00 97.06 349 VAL A O 1
ATOM 2730 N N . ASP A 1 350 ? 9.071 -6.917 -28.466 1.00 96.81 350 ASP A N 1
ATOM 2731 C CA . ASP A 1 350 ? 8.158 -6.288 -29.411 1.00 96.81 350 ASP A CA 1
ATOM 2732 C C . ASP A 1 350 ? 8.507 -4.807 -29.588 1.00 96.81 350 ASP A C 1
ATOM 2734 O O . ASP A 1 350 ? 8.918 -4.136 -28.634 1.00 96.81 350 ASP A O 1
ATOM 2738 N N . VAL A 1 351 ? 8.305 -4.299 -30.803 1.00 96.88 351 VAL A N 1
ATOM 2739 C CA . VAL A 1 351 ? 8.313 -2.866 -31.110 1.00 96.88 351 VAL A CA 1
ATOM 2740 C C . VAL A 1 351 ? 7.149 -2.591 -32.051 1.00 96.88 351 VAL A C 1
ATOM 2742 O O . VAL A 1 351 ? 7.140 -3.056 -33.190 1.00 96.88 351 VAL A O 1
ATOM 2745 N N . THR A 1 352 ? 6.173 -1.830 -31.569 1.00 96.38 352 THR A N 1
ATOM 2746 C CA . THR A 1 352 ? 4.932 -1.518 -32.285 1.00 96.38 352 THR A CA 1
ATOM 2747 C C . THR A 1 352 ? 4.806 -0.021 -32.524 1.00 96.38 352 THR A C 1
ATOM 2749 O O . THR A 1 352 ? 5.096 0.781 -31.639 1.00 96.38 352 THR A O 1
ATOM 2752 N N . LEU A 1 353 ? 4.384 0.364 -33.731 1.00 96.25 353 LEU A N 1
ATOM 2753 C CA . LEU A 1 353 ? 4.042 1.745 -34.065 1.00 96.25 353 LEU A CA 1
ATOM 2754 C C . LEU A 1 353 ? 2.550 1.969 -33.808 1.00 96.25 353 LEU A C 1
ATOM 2756 O O . LEU A 1 353 ? 1.705 1.377 -34.478 1.00 96.25 353 LEU A O 1
ATOM 2760 N N . ASP A 1 354 ? 2.246 2.866 -32.881 1.00 94.31 354 ASP A N 1
ATOM 2761 C CA . ASP A 1 354 ? 0.892 3.232 -32.480 1.00 94.31 354 ASP A CA 1
ATOM 2762 C C . ASP A 1 354 ? 0.620 4.721 -32.756 1.00 94.31 354 ASP A C 1
ATOM 2764 O O . ASP A 1 354 ? 1.508 5.491 -33.131 1.00 94.31 354 ASP A O 1
ATOM 2768 N N . HIS A 1 355 ? -0.633 5.147 -32.568 1.0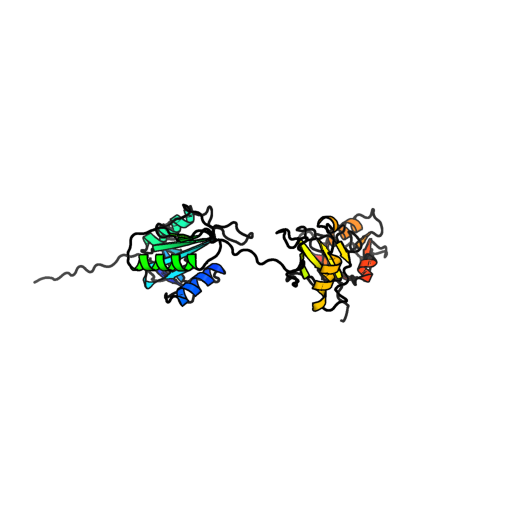0 94.19 355 HIS A N 1
ATOM 2769 C CA . HIS A 1 355 ? -1.043 6.550 -32.661 1.00 94.19 355 HIS A CA 1
ATOM 2770 C C . HIS A 1 355 ? -1.758 7.006 -31.390 1.00 94.19 355 HIS A C 1
ATOM 2772 O O . HIS A 1 355 ? -2.778 6.445 -30.990 1.00 94.19 355 HIS A O 1
ATOM 2778 N N . GLY A 1 356 ? -1.229 8.063 -30.775 1.00 88.94 356 GLY A N 1
ATOM 2779 C CA . GLY A 1 356 ? -1.808 8.718 -29.608 1.00 88.94 356 GLY A CA 1
ATOM 2780 C C . GLY A 1 356 ? -2.318 10.122 -29.923 1.00 88.94 356 GLY A C 1
ATOM 2781 O O . GLY A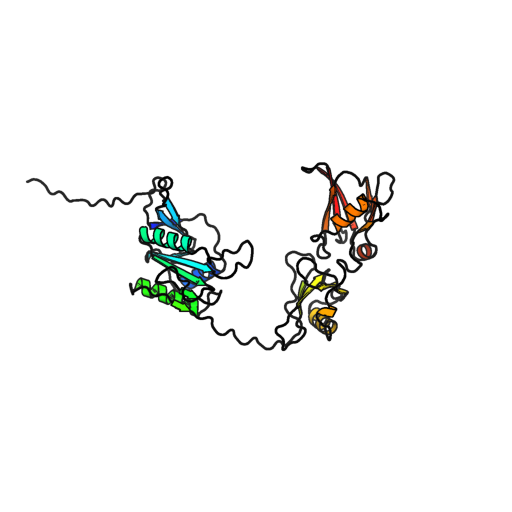 1 356 ? -2.202 10.624 -31.039 1.00 88.94 356 GLY A O 1
ATOM 2782 N N . TYR A 1 357 ? -2.840 10.798 -28.898 1.00 88.38 357 TYR A N 1
ATOM 2783 C CA . TYR A 1 357 ? -3.329 12.180 -29.009 1.00 88.38 357 TYR A CA 1
ATOM 2784 C C . TYR A 1 357 ? -2.258 13.172 -29.510 1.00 88.38 357 TYR A C 1
ATOM 2786 O O . TYR A 1 357 ? -2.591 14.155 -30.163 1.00 88.38 357 TYR A O 1
ATOM 2794 N N . LEU A 1 358 ? -0.979 12.910 -29.216 1.00 88.69 358 LEU A N 1
ATOM 2795 C CA . LEU A 1 358 ? 0.157 13.759 -29.599 1.00 88.69 358 LEU A CA 1
ATOM 2796 C C . LEU A 1 358 ? 0.836 13.328 -30.911 1.00 88.69 358 LEU A C 1
ATOM 2798 O O . LEU A 1 358 ? 1.872 13.884 -31.262 1.00 88.69 358 LEU A O 1
ATOM 2802 N N . GLY A 1 359 ? 0.260 12.364 -31.637 1.00 93.31 359 GLY A N 1
ATOM 2803 C CA . GLY A 1 359 ? 0.816 11.826 -32.879 1.00 93.31 359 GLY A CA 1
ATOM 2804 C C . GLY A 1 359 ? 1.338 10.390 -32.745 1.00 93.31 359 GLY A C 1
ATOM 2805 O O . GLY A 1 359 ? 0.991 9.695 -31.780 1.00 93.31 359 GLY A O 1
ATOM 2806 N N . PRO A 1 360 ? 2.123 9.920 -33.734 1.00 94.88 360 PRO A N 1
ATOM 2807 C CA . PRO A 1 360 ? 2.695 8.580 -33.718 1.00 94.88 360 PRO A CA 1
ATOM 2808 C C . PRO A 1 360 ? 3.700 8.418 -32.577 1.00 94.88 360 PRO A C 1
ATOM 2810 O O . PRO A 1 360 ? 4.443 9.345 -32.245 1.00 94.88 360 PRO A O 1
ATOM 2813 N N . TYR A 1 361 ? 3.736 7.225 -31.999 1.00 95.50 361 TYR A N 1
ATOM 2814 C CA . TYR A 1 361 ? 4.749 6.824 -31.031 1.00 95.50 361 TYR A CA 1
ATOM 2815 C C . TYR A 1 361 ? 5.068 5.342 -31.207 1.00 95.50 361 TYR A C 1
ATOM 2817 O O . TYR A 1 361 ? 4.215 4.558 -31.627 1.00 95.50 361 TYR A O 1
ATOM 2825 N N . GLN A 1 362 ? 6.280 4.945 -30.839 1.00 96.12 362 GLN A N 1
ATOM 2826 C CA . GLN A 1 362 ? 6.680 3.544 -30.831 1.00 96.12 362 GLN A CA 1
ATOM 2827 C C . GLN A 1 362 ? 6.660 2.999 -29.409 1.00 96.12 362 GLN A C 1
ATOM 2829 O O . GLN A 1 362 ? 7.268 3.571 -28.502 1.00 96.12 362 GLN A O 1
ATOM 2834 N N . ARG A 1 363 ? 5.952 1.886 -29.212 1.00 96.38 363 ARG A N 1
ATOM 2835 C CA . ARG A 1 363 ? 5.919 1.122 -27.968 1.00 96.38 363 ARG A CA 1
ATOM 2836 C C . ARG A 1 363 ? 6.957 0.012 -28.038 1.00 96.38 363 ARG A C 1
ATOM 2838 O O . ARG A 1 363 ? 6.874 -0.857 -28.897 1.00 96.38 363 ARG A O 1
ATOM 2845 N N . ILE A 1 364 ? 7.909 0.026 -27.113 1.00 96.88 364 ILE A N 1
ATOM 2846 C CA . ILE A 1 364 ? 8.987 -0.961 -27.019 1.00 96.88 364 ILE A CA 1
ATOM 2847 C C . ILE A 1 364 ? 8.724 -1.822 -25.788 1.00 96.88 364 ILE A C 1
ATOM 2849 O O . ILE A 1 364 ? 8.647 -1.300 -24.672 1.00 96.88 364 ILE A O 1
ATOM 2853 N N . ALA A 1 365 ? 8.574 -3.129 -25.984 1.00 96.19 365 ALA A N 1
ATOM 2854 C CA . ALA A 1 365 ? 8.379 -4.094 -24.912 1.00 96.19 365 ALA A CA 1
ATOM 2855 C C . ALA A 1 365 ? 9.676 -4.850 -24.613 1.00 96.19 365 ALA A C 1
ATOM 2857 O O . ALA A 1 365 ? 10.368 -5.331 -25.515 1.00 96.19 365 ALA A O 1
ATOM 2858 N N . VAL A 1 366 ? 9.976 -4.984 -23.325 1.00 95.56 366 VAL A N 1
ATOM 2859 C CA . VAL A 1 366 ? 11.113 -5.735 -22.802 1.00 95.56 366 VAL A CA 1
ATOM 2860 C C . VAL A 1 366 ? 10.593 -6.794 -21.839 1.00 95.56 366 VAL A C 1
ATOM 2862 O O . VAL A 1 366 ? 9.748 -6.516 -20.987 1.00 95.56 366 VAL A O 1
ATOM 2865 N N . SER A 1 367 ? 11.122 -8.004 -21.965 1.00 94.00 367 SER A N 1
ATOM 2866 C CA . SER A 1 367 ? 10.734 -9.157 -21.161 1.00 94.00 367 SER A CA 1
ATOM 2867 C C . SER A 1 367 ? 11.959 -9.923 -20.691 1.00 94.00 367 SER A C 1
ATOM 2869 O O . SER A 1 367 ? 12.926 -10.052 -21.440 1.00 94.00 367 SER A O 1
ATOM 2871 N N . ARG A 1 368 ? 11.916 -10.455 -19.467 1.00 91.25 368 ARG A N 1
ATOM 2872 C CA . ARG A 1 368 ? 12.818 -11.522 -19.003 1.00 91.25 368 ARG A CA 1
ATOM 2873 C C . ARG A 1 368 ? 12.129 -12.879 -18.866 1.00 91.25 368 ARG A C 1
ATOM 2875 O O . ARG A 1 368 ? 12.723 -13.794 -18.293 1.00 91.25 368 ARG A O 1
ATOM 2882 N N . ALA A 1 369 ? 10.877 -13.004 -19.306 1.00 83.81 369 ALA A N 1
ATOM 2883 C CA . ALA A 1 369 ? 10.211 -14.294 -19.350 1.00 83.81 369 ALA A CA 1
ATOM 2884 C C . ALA A 1 369 ? 11.022 -15.207 -20.275 1.00 83.81 369 ALA A C 1
ATOM 2886 O O . ALA A 1 369 ? 11.388 -14.826 -21.388 1.00 83.81 369 ALA A O 1
ATOM 2887 N N . THR A 1 370 ? 11.350 -16.407 -19.808 1.00 65.19 370 THR A N 1
ATOM 2888 C CA . THR A 1 370 ? 11.929 -17.424 -20.681 1.00 65.19 370 THR A CA 1
ATOM 2889 C C . THR A 1 370 ? 10.888 -17.746 -21.744 1.00 65.19 370 THR A C 1
ATOM 2891 O O . THR A 1 370 ? 9.800 -18.201 -21.398 1.00 65.19 370 THR A O 1
ATOM 2894 N N . GLY A 1 371 ? 11.193 -17.458 -23.009 1.00 46.31 371 GLY A N 1
ATOM 2895 C CA . GLY A 1 371 ? 10.308 -17.759 -24.128 1.00 46.31 371 GLY A CA 1
ATOM 2896 C C . GLY A 1 371 ? 10.100 -19.264 -24.271 1.00 46.31 371 GLY A C 1
ATOM 2897 O O . GLY A 1 371 ? 10.859 -19.924 -24.970 1.00 46.31 371 GLY A O 1
ATOM 2898 N N . GLU A 1 372 ? 9.078 -19.794 -23.611 1.00 31.03 372 GLU A N 1
ATOM 2899 C CA . GLU A 1 372 ? 8.362 -20.987 -24.052 1.00 31.03 372 GLU A CA 1
ATOM 2900 C C . GLU A 1 372 ? 7.027 -20.494 -24.617 1.00 31.03 372 GLU A C 1
ATOM 2902 O O . GLU A 1 372 ? 6.061 -20.268 -23.887 1.00 31.03 372 GLU A O 1
ATOM 2907 N N . GLY A 1 373 ? 7.044 -20.215 -25.921 1.00 30.25 373 GLY A N 1
ATOM 2908 C CA . GLY A 1 373 ? 5.852 -20.150 -26.761 1.00 30.25 373 GLY A CA 1
ATOM 2909 C C . GLY A 1 373 ? 5.679 -21.470 -27.488 1.00 30.25 373 GLY A C 1
ATOM 2910 O O . GLY A 1 373 ? 6.722 -22.037 -27.893 1.00 30.25 373 GLY A O 1
#

Foldseek 3Di:
DDDDDDPPPDPPFDADPVPRHGFFDKADDPDDDDDPQLVVLLVLVVVVVQPWDPHWIWGWFQDPDPVCRTDTHTASTDRSVLLEGEHEAEQDDQPDPPRDHCPVVLVVVLVVQVRSVVRPHHYEYAYACADVVRDNDLLYEHEVHSHCDPQVSVSVVVSVVCSVVVHDRHYHYHYDDDDPDPDQDPAQKADFAADPPFALKTKIKGDLDRPDPDIFIWMAFDVNQWIWGDDDLQTATQDGLHCNVPDPVCVRVSVRVVCVPDDVVSRHHDEQDPVHPWQKAFPDPVDPQLVQVRCQCRPSVNHSRYQKDKGKDDDDAFPDDDQFFTAGPVRHTGIGGDVVVVVLQKTFDDWDWDADPVGIMIMIMIGSPDDPD

InterPro domains:
  IPR011335 Restriction endonuclease type II-like [SSF52980] (26-142)

Organism: NCBI:txid634462

Secondary structure (DSSP, 8-state):
------------PPB-TTT-PBTT-EEE-------HHHHHHHHHHHHTT----SS-EEEEEE-SSTTS-EEEE--SEEEGGGTEEEEEEE-SPPSSTTPPP-TT-HHHHHHHHHHHHTTT-EEEEEEET--TT--SSTT-EEESSSS--HHHHHHHHHHHHHHHTTPPP--EEE--PPPPPPPPP--SEEEEEE-SSSSS-EEEEE-S-SSS---EEEEEETTTTEEEE--TT-PPEEEE--GGGS-GGGHHHHHHHHHTT--GGGGS--BSBTTBS-SEEESSTT-HHHHHHHHHHT-TT--TT-SEEEEEEESS---EE-SSEEE-TT--EEEEE-HHHHHTT-EEEEEEEEEETTEEEEEEEEE-S----